Protein AF-A0A2G8S4L1-F1 (afdb_monomer_lite)

Foldseek 3Di:
DQQDPCPVVLLLVLLVDAQPPDDPDDPPDGDDPAPSNDPLQQQQCAPVNPHRLSDADVQEGEWEKEKEKDWDQPVDDDPPDDQAIKIWIKIFTRSHDPVCRPDPVRIDTPDIHGIRDDDDLVVVQVRCQVVLVVLLCLRPPFDWDCDGPVRVRTGGYHYDYFAHEYAQQVLCSQLFFAHCVALCNDLWFRHGPVCVPPPPPVPTPDTDDQVNQLVLQVCLVPDDPVVVVVSCNVRRGYDHSCSVVVRYRSNRRHDYHCCCPPVVNVVCCCCCPVVVVPVDQPDPDDDPDDDDDPVRVVVLLVQCVVCLLVLPLPSQLVRDLVSLVVVCVVVVFAFPPNPDPHSSSSSVRSNVVSVVPVVPPPD

Secondary structure (DSSP, 8-state):
-TTSTTHHHHHHHHHH---TT--SS--TT----SGGGSHHHHT-B-TTSSSBTT---TTEEEEEEEEEEEEE-TT---TTS----EEEEEEEETTS-HHHHTSGGGEEEEEEE--SSPPPHHHHHHHHHHHHHHHHHHHHT-EEES--SS-TT-EEEEEEEEEEEE-HHHHHHHTTBPPTTSS---SS----GGGTT---GGGSPPPPPHHHHHHHHHHHHHS-HHHHHHHHHHH-B---GGGGSTT--HHHHEEEPHIIIIIIIIHHHIIIIIS--S-----SS---PPPPPHHHHHHHHHHHHHHHHTT-HHHHTTS-HHHHHHHHHHTT---SSTT---HHHHHHHHHHHHHH-TT-S--

Radius of gyration: 28.66 Å; chains: 1; bounding box: 54×59×83 Å

pLDDT: mean 84.44, std 14.66, range [34.5, 98.19]

Structure (mmCIF, N/CA/C/O backbone):
data_AF-A0A2G8S4L1-F1
#
_entry.id   AF-A0A2G8S4L1-F1
#
loop_
_atom_site.group_PDB
_atom_site.id
_atom_site.type_symbol
_atom_site.label_atom_id
_atom_site.label_alt_id
_atom_site.label_comp_id
_atom_site.label_asym_id
_atom_site.label_entity_id
_atom_site.label_seq_id
_atom_site.pdbx_PDB_ins_code
_atom_site.Cartn_x
_atom_site.Cartn_y
_atom_site.Cartn_z
_atom_site.occupancy
_atom_site.B_iso_or_equiv
_atom_site.auth_seq_id
_atom_site.auth_comp_id
_atom_site.auth_asym_id
_atom_site.auth_atom_id
_atom_site.pdbx_PDB_model_num
ATOM 1 N N . MET A 1 1 ? -21.792 1.556 6.042 1.00 82.88 1 MET A N 1
ATOM 2 C CA . MET A 1 1 ? -21.227 0.253 6.461 1.00 82.88 1 MET A CA 1
ATOM 3 C C . MET A 1 1 ? -21.921 -0.271 7.723 1.00 82.88 1 MET A C 1
ATOM 5 O O . MET A 1 1 ? -22.737 -1.170 7.594 1.00 82.88 1 MET A O 1
ATOM 9 N N . PHE A 1 2 ? -21.716 0.346 8.894 1.00 90.38 2 PHE A N 1
ATOM 10 C CA . PHE A 1 2 ? -22.292 -0.065 10.194 1.00 90.38 2 PHE A CA 1
ATOM 11 C C . PHE A 1 2 ? -23.820 0.065 10.357 1.00 90.38 2 PHE A C 1
ATOM 13 O O . PHE A 1 2 ? -24.374 -0.369 11.361 1.00 90.38 2 PHE A O 1
ATOM 20 N N . SER A 1 3 ? -24.519 0.645 9.380 1.00 91.06 3 SER A N 1
ATOM 21 C CA . SER A 1 3 ? -25.986 0.662 9.325 1.00 91.06 3 SER A CA 1
ATOM 22 C C . SER A 1 3 ? -26.592 -0.646 8.804 1.00 91.06 3 SER A C 1
ATOM 24 O O . SER A 1 3 ? -27.799 -0.841 8.911 1.00 91.06 3 SER A O 1
ATOM 26 N N . ARG A 1 4 ? -25.782 -1.532 8.209 1.00 91.19 4 ARG A N 1
ATOM 27 C CA . ARG A 1 4 ? -26.244 -2.796 7.627 1.00 91.19 4 ARG A CA 1
ATOM 28 C C . ARG A 1 4 ? -26.350 -3.873 8.712 1.00 91.19 4 ARG A C 1
ATOM 30 O O . ARG A 1 4 ? -25.358 -4.095 9.411 1.00 91.19 4 ARG A O 1
ATOM 37 N N . PRO A 1 5 ? -27.483 -4.590 8.815 1.00 88.56 5 PRO A N 1
ATOM 38 C CA . PRO A 1 5 ? -27.591 -5.759 9.682 1.00 88.56 5 PRO A CA 1
ATOM 39 C C . PRO A 1 5 ? -26.496 -6.788 9.373 1.00 88.56 5 PRO A C 1
ATOM 41 O O . PRO A 1 5 ? -26.068 -6.916 8.225 1.00 88.56 5 PRO A O 1
ATOM 44 N N . ASN A 1 6 ? -26.044 -7.520 10.394 1.00 87.38 6 ASN A N 1
ATOM 45 C CA . ASN A 1 6 ? -25.028 -8.585 10.319 1.00 87.38 6 ASN A CA 1
ATOM 46 C C . ASN A 1 6 ? -23.613 -8.156 9.895 1.00 87.38 6 ASN A C 1
ATOM 48 O O . ASN A 1 6 ? -22.685 -8.954 10.007 1.00 87.38 6 ASN A O 1
ATOM 52 N N . PHE A 1 7 ? -23.408 -6.911 9.456 1.00 90.19 7 PHE A N 1
ATOM 53 C CA . PHE A 1 7 ? -22.099 -6.430 9.015 1.00 90.19 7 PHE A CA 1
ATOM 54 C C . PHE A 1 7 ? -21.041 -6.553 10.120 1.00 90.19 7 PHE A C 1
ATOM 56 O O . PHE A 1 7 ? -19.928 -7.023 9.895 1.00 90.19 7 PHE A O 1
ATOM 63 N N . GLU A 1 8 ? -21.412 -6.171 11.339 1.00 90.38 8 GLU A N 1
ATOM 64 C CA . GLU A 1 8 ? -20.519 -6.209 12.498 1.00 90.38 8 GLU A CA 1
ATOM 65 C C . GLU A 1 8 ? -20.151 -7.639 12.902 1.00 90.38 8 GLU A C 1
ATOM 67 O O . GLU A 1 8 ? -19.014 -7.884 13.297 1.00 90.38 8 GLU A O 1
ATOM 72 N N . THR A 1 9 ? -21.073 -8.592 12.735 1.00 89.81 9 THR A N 1
ATOM 73 C CA . THR A 1 9 ? -20.815 -10.020 12.963 1.00 89.81 9 THR A CA 1
ATOM 74 C C . THR A 1 9 ? -19.757 -10.542 11.995 1.00 89.81 9 THR A C 1
ATOM 76 O O . THR A 1 9 ? -18.828 -11.233 12.411 1.00 89.81 9 THR A O 1
ATOM 79 N N . LEU A 1 10 ? -19.850 -10.162 10.716 1.00 91.12 10 LEU A N 1
ATOM 80 C CA . LEU A 1 10 ? -18.873 -10.549 9.695 1.00 91.12 10 LEU A CA 1
ATOM 81 C C . LEU A 1 10 ? -17.485 -9.997 10.029 1.00 91.12 10 LEU A C 1
ATOM 83 O O . LEU A 1 10 ? -16.518 -10.754 10.071 1.00 91.12 10 LEU A O 1
ATOM 87 N N . VAL A 1 11 ? -17.396 -8.709 10.366 1.00 91.25 11 VAL A N 1
ATOM 88 C CA . VAL A 1 11 ? -16.129 -8.075 10.751 1.00 91.25 11 VAL A CA 1
ATOM 89 C C . VAL A 1 11 ? -15.526 -8.715 11.999 1.00 91.25 11 VAL A C 1
ATOM 91 O O . VAL A 1 11 ? -14.332 -9.006 12.016 1.00 91.25 11 VAL A O 1
ATOM 94 N N . ALA A 1 12 ? -16.329 -8.966 13.035 1.00 86.94 12 ALA A N 1
ATOM 95 C CA . ALA A 1 12 ? -15.853 -9.596 14.264 1.00 86.94 12 ALA A CA 1
ATOM 96 C C . ALA A 1 12 ? -15.316 -11.013 14.001 1.00 86.94 12 ALA A C 1
ATOM 98 O O . ALA A 1 12 ? -14.272 -11.385 14.540 1.00 86.94 12 ALA A O 1
ATOM 99 N N . SER A 1 13 ? -15.979 -11.773 13.121 1.00 87.31 13 SER A N 1
ATOM 100 C CA . SER A 1 13 ? -15.577 -13.145 12.787 1.00 87.31 13 SER A CA 1
ATOM 101 C C . SER A 1 13 ? -14.174 -13.237 12.183 1.00 87.31 13 SER A C 1
ATOM 103 O O . SER A 1 13 ? -13.458 -14.196 12.464 1.00 87.31 13 SER A O 1
ATOM 105 N N . SER A 1 14 ? -13.728 -12.206 11.456 1.00 88.12 14 SER A N 1
ATOM 106 C CA . SER A 1 14 ? -12.381 -12.166 10.874 1.00 88.12 14 SER A CA 1
ATOM 107 C C . SER A 1 14 ? -11.270 -12.289 11.918 1.00 88.12 14 SER A C 1
ATOM 109 O O . SER A 1 14 ? -10.223 -12.873 11.648 1.00 88.12 14 SER A O 1
ATOM 111 N N . TRP A 1 15 ? -11.494 -11.786 13.134 1.00 86.88 15 TRP A N 1
ATOM 112 C CA . TRP A 1 15 ? -10.509 -11.848 14.209 1.00 86.88 15 TRP A CA 1
ATOM 113 C C . TRP A 1 15 ? -10.553 -13.185 14.950 1.00 86.88 15 TRP A C 1
ATOM 115 O O . TRP A 1 15 ? -9.514 -13.631 15.429 1.00 86.88 15 TRP A O 1
ATOM 125 N N . ALA A 1 16 ? -11.713 -13.845 14.978 1.00 77.31 16 ALA A N 1
ATOM 126 C CA . ALA A 1 16 ? -11.921 -15.140 15.626 1.00 77.31 16 ALA A CA 1
ATOM 127 C C . ALA A 1 16 ? -11.415 -16.337 14.800 1.00 77.31 16 ALA A C 1
ATOM 129 O O . ALA A 1 16 ? -11.144 -17.395 15.362 1.00 77.31 16 ALA A O 1
ATOM 130 N N . GLN A 1 17 ? -11.283 -16.186 13.480 1.00 64.38 17 GLN A N 1
ATOM 131 C CA . GLN A 1 17 ? -10.737 -17.224 12.606 1.00 64.38 17 GLN A CA 1
ATOM 132 C C . GLN A 1 17 ? -9.230 -17.391 12.861 1.00 64.38 17 GLN A C 1
ATOM 134 O O . GLN A 1 17 ? -8.415 -16.585 12.411 1.00 64.38 17 GLN A O 1
ATOM 139 N N . SER A 1 18 ? -8.850 -18.419 13.620 1.00 55.00 18 SER A N 1
ATOM 140 C CA . SER A 1 18 ? -7.471 -18.918 13.643 1.00 55.00 18 SER A CA 1
ATOM 141 C C . SER A 1 18 ? -7.213 -19.758 12.387 1.00 55.00 18 SER A C 1
ATOM 143 O O . SER A 1 18 ? -8.146 -20.409 11.910 1.00 55.00 18 SER A O 1
ATOM 145 N N . PRO A 1 19 ? -5.970 -19.813 11.867 1.00 53.66 19 PRO A N 1
ATOM 146 C CA . PRO A 1 19 ? -5.607 -20.807 10.861 1.00 53.66 19 PRO A CA 1
ATOM 147 C C . PRO A 1 19 ? -6.007 -22.193 11.376 1.00 53.66 19 PRO A C 1
ATOM 149 O O . PRO A 1 19 ? -5.737 -22.514 12.539 1.00 53.66 19 PRO A O 1
ATOM 152 N N . SER A 1 20 ? -6.675 -23.001 10.554 1.00 42.12 20 SER A N 1
ATOM 153 C CA . SER A 1 20 ? -7.070 -24.360 10.931 1.00 42.12 20 SER A CA 1
ATOM 154 C C . SER A 1 20 ? -5.845 -25.135 11.441 1.00 42.12 20 SER A C 1
ATOM 156 O O . SER A 1 20 ? -4.909 -25.363 10.678 1.00 42.12 20 SER A O 1
ATOM 158 N N . GLY A 1 21 ? -5.836 -25.504 12.730 1.00 43.88 21 GLY A N 1
ATOM 159 C CA . GLY A 1 21 ? -4.761 -26.287 13.361 1.00 43.88 21 GLY A CA 1
ATOM 160 C C . GLY A 1 21 ? -3.744 -25.522 14.225 1.00 43.88 21 GLY A C 1
ATOM 161 O O . GLY A 1 21 ? -2.797 -26.139 14.700 1.00 43.88 21 GLY A O 1
ATOM 162 N N . ALA A 1 22 ? -3.904 -24.217 14.471 1.00 39.78 22 ALA A N 1
ATOM 163 C CA . ALA A 1 22 ? -2.953 -23.462 15.295 1.00 39.78 22 ALA A CA 1
ATOM 164 C C . ALA A 1 22 ? -3.130 -23.731 16.809 1.00 39.78 22 ALA A C 1
ATOM 166 O O . ALA A 1 22 ? -3.983 -23.130 17.466 1.00 39.78 22 ALA A O 1
ATOM 167 N N . SER A 1 23 ? -2.295 -24.611 17.375 1.00 35.47 23 SER A N 1
ATOM 168 C CA . SER A 1 23 ? -1.927 -24.547 18.795 1.00 35.47 23 SER A CA 1
ATOM 169 C C . SER A 1 23 ? -1.082 -23.286 19.049 1.00 35.47 23 SER A C 1
ATOM 171 O O . SER A 1 23 ? -0.669 -22.598 18.118 1.00 35.47 23 SER A O 1
ATOM 173 N N . SER A 1 24 ? -0.831 -22.944 20.314 1.00 37.88 24 SER A N 1
ATOM 174 C CA . SER A 1 24 ? -0.113 -21.737 20.772 1.00 37.88 24 SER A CA 1
ATOM 175 C C . SER A 1 24 ? 1.332 -21.569 20.261 1.00 37.88 24 SER A C 1
ATOM 177 O O . SER A 1 24 ? 2.002 -20.599 20.614 1.00 37.88 24 SER A O 1
ATOM 179 N N . SER A 1 25 ? 1.810 -22.473 19.411 1.00 39.09 25 SER A N 1
ATOM 180 C CA . SER A 1 25 ? 3.038 -22.367 18.634 1.00 39.09 25 SER A CA 1
ATOM 181 C C . SER A 1 25 ? 2.696 -22.169 17.157 1.00 39.09 25 SER A C 1
ATOM 183 O O . SER A 1 25 ? 2.000 -22.996 16.573 1.00 39.09 25 SER A O 1
ATOM 185 N N . TRP A 1 26 ? 3.206 -21.082 16.570 1.00 50.06 26 TRP A N 1
ATOM 186 C CA . TRP A 1 26 ? 3.170 -20.761 15.139 1.00 50.06 26 TRP A CA 1
ATOM 187 C C . TRP A 1 26 ? 3.191 -22.018 14.254 1.00 50.06 26 TRP A C 1
ATOM 189 O O . TRP A 1 26 ? 4.200 -22.723 14.265 1.00 50.06 26 TRP A O 1
ATOM 199 N N . PRO A 1 27 ? 2.128 -22.319 13.486 1.00 42.75 27 PRO A N 1
ATOM 200 C CA . PRO A 1 27 ? 2.175 -23.448 12.579 1.00 42.75 27 PRO A CA 1
ATOM 201 C C . PRO A 1 27 ? 3.075 -23.056 11.407 1.00 42.75 27 PRO A C 1
ATOM 203 O O . PRO A 1 27 ? 2.717 -22.199 10.598 1.00 42.75 27 PRO A O 1
ATOM 206 N N . SER A 1 28 ? 4.243 -23.688 11.320 1.00 46.69 28 SER A N 1
ATOM 207 C CA . SER A 1 28 ? 5.105 -23.674 10.133 1.00 46.69 28 SER A CA 1
ATOM 208 C C . SER A 1 28 ? 4.382 -24.185 8.878 1.00 46.69 28 SER A C 1
ATOM 210 O O . SER A 1 28 ? 4.813 -23.875 7.773 1.00 46.69 28 SER A O 1
ATOM 212 N N . ASP A 1 29 ? 3.250 -24.881 9.060 1.00 53.88 29 ASP A N 1
ATOM 213 C CA . ASP A 1 29 ? 2.561 -25.673 8.034 1.00 53.88 29 ASP A CA 1
ATOM 214 C C . ASP A 1 29 ? 1.066 -25.313 7.853 1.00 53.88 29 ASP A C 1
ATOM 216 O O . ASP A 1 29 ? 0.290 -26.094 7.307 1.00 53.88 29 ASP A O 1
ATOM 220 N N . GLY A 1 30 ? 0.608 -24.153 8.341 1.00 56.88 30 GLY A N 1
ATOM 221 C CA . GLY A 1 30 ? -0.812 -23.779 8.267 1.00 56.88 30 GLY A CA 1
ATOM 222 C C . GLY A 1 30 ? -1.243 -23.283 6.879 1.00 56.88 30 GLY A C 1
ATOM 223 O O . GLY A 1 30 ? -0.664 -22.328 6.367 1.00 56.88 30 GLY A O 1
ATOM 224 N N . ASN A 1 31 ? -2.310 -23.853 6.304 1.00 66.19 31 ASN A N 1
ATOM 225 C CA . ASN A 1 31 ? -2.957 -23.316 5.098 1.00 66.19 31 ASN A CA 1
ATOM 226 C C . ASN A 1 31 ? -3.472 -21.887 5.353 1.00 66.19 31 ASN A C 1
ATOM 228 O O . ASN A 1 31 ? -4.362 -21.665 6.177 1.00 66.19 31 ASN A O 1
ATOM 232 N N . TRP A 1 32 ? -2.921 -20.900 4.643 1.00 76.69 32 TRP A N 1
ATOM 233 C CA . TRP A 1 32 ? -3.409 -19.520 4.682 1.00 76.69 32 TRP A CA 1
ATOM 234 C C . TRP A 1 32 ? -4.413 -19.292 3.556 1.00 76.69 32 TRP A C 1
ATOM 236 O O . TRP A 1 32 ? -4.038 -19.125 2.401 1.00 76.69 32 TRP A O 1
ATOM 246 N N . GLU A 1 33 ? -5.694 -19.262 3.905 1.00 82.69 33 GLU A N 1
ATOM 247 C CA . GLU A 1 33 ? -6.771 -19.034 2.928 1.00 82.69 33 GLU A CA 1
ATOM 248 C C . GLU A 1 33 ? -7.153 -17.556 2.764 1.00 82.69 33 GLU A C 1
ATOM 250 O O . GLU A 1 33 ? -7.765 -17.177 1.768 1.00 82.69 33 GLU A O 1
ATOM 255 N N . ASP A 1 34 ? -6.780 -16.704 3.724 1.00 88.50 34 ASP A N 1
ATOM 256 C CA . ASP A 1 34 ? -7.118 -15.284 3.716 1.00 88.50 34 ASP A CA 1
ATOM 257 C C . ASP A 1 34 ? -5.979 -14.408 4.253 1.00 88.50 34 ASP A C 1
ATOM 259 O O . ASP A 1 34 ? -5.199 -14.815 5.116 1.00 88.50 34 ASP A O 1
ATOM 263 N N . ILE A 1 35 ? -5.912 -13.159 3.783 1.00 88.81 35 ILE A N 1
ATOM 264 C CA . ILE A 1 35 ? -4.920 -12.171 4.227 1.00 88.81 35 ILE A CA 1
ATOM 265 C C . ILE A 1 35 ? -4.989 -11.886 5.730 1.00 88.81 35 ILE A C 1
ATOM 267 O O . ILE A 1 35 ? -3.960 -11.603 6.350 1.00 88.81 35 ILE A O 1
ATOM 271 N N . MET A 1 36 ? -6.171 -12.010 6.339 1.00 90.19 36 MET A N 1
ATOM 272 C CA . MET A 1 36 ? -6.340 -11.866 7.779 1.00 90.19 36 MET A CA 1
ATOM 273 C C . MET A 1 36 ? -5.592 -12.960 8.548 1.00 90.19 36 MET A C 1
ATOM 275 O O . MET A 1 36 ? -5.263 -12.737 9.705 1.00 90.19 36 MET A O 1
ATOM 279 N N . HIS A 1 37 ? -5.261 -14.112 7.950 1.00 87.12 37 HIS A N 1
ATOM 280 C CA . HIS A 1 37 ? -4.419 -15.146 8.575 1.00 87.12 37 HIS A CA 1
ATOM 281 C C . HIS A 1 37 ? -2.925 -14.808 8.558 1.00 87.12 37 HIS A C 1
ATOM 283 O O . HIS A 1 37 ? -2.155 -15.433 9.285 1.00 87.12 37 HIS A O 1
ATOM 289 N N . SER A 1 38 ? -2.505 -13.825 7.755 1.00 86.50 38 SER A N 1
ATOM 290 C CA . SER A 1 38 ? -1.086 -13.516 7.598 1.00 86.50 38 SER A CA 1
ATOM 291 C C . SER A 1 38 ? -0.444 -13.101 8.931 1.00 86.50 38 SER A C 1
ATOM 293 O O . SER A 1 38 ? -1.048 -12.346 9.707 1.00 86.50 38 SER A O 1
ATOM 295 N N . PRO A 1 39 ? 0.815 -13.503 9.190 1.00 85.81 39 PRO A N 1
ATOM 296 C CA . PRO A 1 39 ? 1.546 -13.058 10.373 1.00 85.81 39 PRO A CA 1
ATOM 297 C C . PRO A 1 39 ? 1.605 -11.532 10.471 1.00 85.81 39 PRO A C 1
ATOM 299 O O . PRO A 1 39 ? 1.454 -10.982 11.554 1.00 85.81 39 PRO A O 1
ATOM 302 N N . ALA A 1 40 ? 1.728 -10.839 9.333 1.00 87.88 40 ALA A N 1
ATOM 303 C CA . ALA A 1 40 ? 1.757 -9.380 9.275 1.00 87.88 40 ALA A CA 1
ATOM 304 C C . ALA A 1 40 ? 0.505 -8.717 9.876 1.00 87.88 40 ALA A C 1
ATOM 306 O O . ALA A 1 40 ? 0.639 -7.671 10.504 1.00 87.88 40 ALA A O 1
ATOM 307 N N . VAL A 1 41 ? -0.678 -9.324 9.721 1.00 91.12 41 VAL A N 1
ATOM 308 C CA . VAL A 1 41 ? -1.935 -8.837 10.314 1.00 91.12 41 VAL A CA 1
ATOM 309 C C . VAL A 1 41 ? -2.113 -9.364 11.742 1.00 91.12 41 VAL A C 1
ATOM 311 O O . VAL A 1 41 ? -2.526 -8.619 12.628 1.00 91.12 41 VAL A O 1
ATOM 314 N N . ARG A 1 42 ? -1.777 -10.634 12.002 1.00 89.31 42 ARG A N 1
ATOM 315 C CA . ARG A 1 42 ? -2.012 -11.286 13.305 1.00 89.31 42 ARG A CA 1
ATOM 316 C C . ARG A 1 42 ? -1.072 -10.823 14.414 1.00 89.31 42 ARG A C 1
ATOM 318 O O . ARG A 1 42 ? -1.500 -10.762 15.562 1.00 89.31 42 ARG A O 1
ATOM 325 N N . THR A 1 43 ? 0.169 -10.459 14.088 1.00 90.38 43 THR A N 1
ATOM 326 C CA . THR A 1 43 ? 1.129 -9.870 15.042 1.00 90.38 43 THR A CA 1
ATOM 327 C C . THR A 1 43 ? 1.081 -8.347 15.062 1.00 90.38 43 THR A C 1
ATOM 329 O O . THR A 1 43 ? 1.944 -7.719 15.674 1.00 90.38 43 THR A O 1
ATOM 332 N N . PHE A 1 44 ? 0.159 -7.727 14.323 1.00 92.56 44 PHE A N 1
ATOM 333 C CA . PHE A 1 44 ? 0.098 -6.278 14.218 1.00 92.56 44 PHE A CA 1
ATOM 334 C C . PHE A 1 44 ? -0.248 -5.682 15.584 1.00 92.56 44 PHE A C 1
ATOM 336 O O . PHE A 1 44 ? -1.243 -6.065 16.194 1.00 92.56 44 PHE A O 1
ATOM 343 N N . LEU A 1 45 ? 0.591 -4.777 16.087 1.00 93.94 45 LEU A N 1
ATOM 344 C CA . LEU A 1 45 ? 0.399 -4.129 17.384 1.00 93.94 45 LEU A CA 1
ATOM 345 C C . LEU A 1 45 ? -0.460 -2.882 17.222 1.00 93.94 45 LEU A C 1
ATOM 347 O O . LEU A 1 45 ? -0.331 -2.174 16.230 1.00 93.94 45 LEU A O 1
ATOM 351 N N . GLY A 1 46 ? -1.304 -2.599 18.209 1.00 93.81 46 GLY A N 1
ATOM 352 C CA . GLY A 1 46 ? -2.116 -1.393 18.256 1.00 93.81 46 GLY A CA 1
ATOM 353 C C . GLY A 1 46 ? -1.326 -0.124 18.606 1.00 93.81 46 GLY A C 1
ATOM 354 O O . GLY A 1 46 ? -0.099 -0.149 18.739 1.00 93.81 46 GLY A O 1
ATOM 355 N N . PRO A 1 47 ? -2.028 1.010 18.789 1.00 92.75 47 PRO A N 1
ATOM 356 C CA . PRO A 1 47 ? -1.407 2.312 19.051 1.00 92.75 47 PRO A CA 1
ATOM 357 C C . PRO A 1 47 ? -0.504 2.359 20.292 1.00 92.75 47 PRO A C 1
ATOM 359 O O . PRO A 1 47 ? 0.421 3.166 20.343 1.00 92.75 47 PRO A O 1
ATOM 362 N N . ASP A 1 48 ? -0.746 1.488 21.275 1.00 91.50 48 ASP A N 1
ATOM 363 C CA . ASP A 1 48 ? 0.052 1.369 22.501 1.00 91.50 48 ASP A CA 1
ATOM 364 C C . ASP A 1 48 ? 1.375 0.604 22.310 1.00 91.50 48 ASP A C 1
ATOM 366 O O . ASP A 1 48 ? 2.186 0.553 23.236 1.00 91.50 48 ASP A O 1
ATOM 370 N N . ARG A 1 49 ? 1.591 0.012 21.123 1.00 90.75 49 ARG A N 1
ATOM 371 C CA . ARG A 1 49 ? 2.738 -0.840 20.769 1.00 90.75 49 ARG A CA 1
ATOM 372 C C . ARG A 1 49 ? 2.948 -2.028 21.714 1.00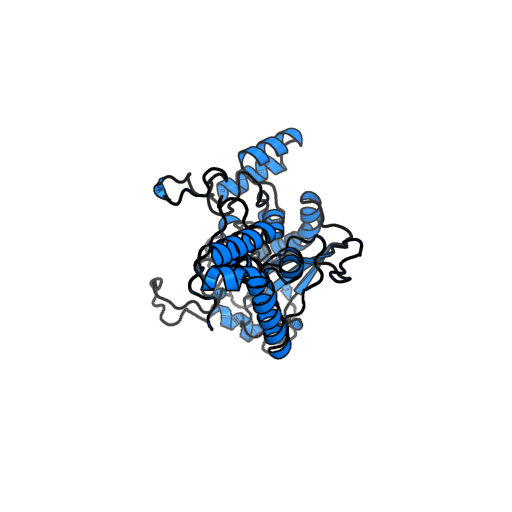 90.75 49 ARG A C 1
ATOM 374 O O . ARG A 1 49 ? 4.059 -2.542 21.818 1.00 90.75 49 ARG A O 1
ATOM 381 N N . LYS A 1 50 ? 1.897 -2.459 22.411 1.00 91.94 50 LYS A N 1
ATOM 382 C CA . LYS A 1 50 ? 1.941 -3.549 23.396 1.00 91.94 50 LYS A CA 1
ATOM 383 C C . LYS A 1 50 ? 0.843 -4.569 23.147 1.00 91.94 50 LYS A C 1
ATOM 385 O O . LYS A 1 50 ? 1.105 -5.766 23.163 1.00 91.94 50 LYS A O 1
ATOM 390 N N . THR A 1 51 ? -0.374 -4.098 22.903 1.00 92.25 51 THR A N 1
ATOM 391 C CA . THR A 1 51 ? -1.535 -4.953 22.672 1.00 92.25 51 THR A CA 1
ATOM 392 C C . THR A 1 51 ? -1.637 -5.284 21.187 1.00 92.25 51 THR A C 1
ATOM 394 O O . THR A 1 51 ? -1.437 -4.413 20.340 1.00 92.25 51 THR A O 1
ATOM 397 N N . LEU A 1 52 ? -1.976 -6.529 20.845 1.00 93.62 52 LEU A N 1
ATOM 398 C CA . LEU A 1 52 ? -2.286 -6.885 19.460 1.00 93.62 52 LEU A CA 1
ATOM 399 C C . LEU A 1 52 ? -3.518 -6.112 18.979 1.00 93.62 52 LEU A C 1
ATOM 401 O O . LEU A 1 52 ? -4.524 -6.016 19.679 1.00 93.62 52 LEU A O 1
ATOM 405 N N . TYR A 1 53 ? -3.467 -5.611 17.750 1.00 93.38 53 TYR A N 1
ATOM 406 C CA . TYR A 1 53 ? -4.568 -4.895 17.112 1.00 93.38 53 TYR A CA 1
ATOM 407 C C . TYR A 1 53 ? -5.804 -5.781 16.910 1.00 93.38 53 TYR A C 1
ATOM 409 O O . TYR A 1 53 ? -6.919 -5.280 16.814 1.00 93.38 53 TYR A O 1
ATOM 417 N N . SER A 1 54 ? -5.634 -7.102 16.893 1.00 90.69 54 SER A N 1
ATOM 418 C CA . SER A 1 54 ? -6.734 -8.066 16.855 1.00 90.69 54 SER A CA 1
ATOM 419 C C . SER A 1 54 ? -7.557 -8.114 18.148 1.00 90.69 54 SER A C 1
ATOM 421 O O . SER A 1 54 ? -8.704 -8.559 18.112 1.00 90.69 54 SER A O 1
ATOM 423 N N . VAL A 1 55 ? -7.013 -7.650 19.281 1.00 88.06 55 VAL A N 1
ATOM 424 C CA . VAL A 1 55 ? -7.710 -7.648 20.574 1.00 88.06 55 VAL A CA 1
ATOM 425 C C . VAL A 1 55 ? -8.759 -6.541 20.582 1.00 88.06 55 VAL A C 1
ATOM 427 O O . VAL A 1 55 ? -8.449 -5.358 20.716 1.00 88.06 55 VAL A O 1
ATOM 430 N N . GLN A 1 56 ? -10.020 -6.948 20.454 1.00 84.88 56 GLN A N 1
ATOM 431 C CA . GLN A 1 56 ? -11.184 -6.067 20.487 1.00 84.88 56 GLN A CA 1
ATOM 432 C C . GLN A 1 56 ? -11.595 -5.811 21.940 1.00 84.88 56 GLN A C 1
ATOM 434 O O . GLN A 1 56 ? -12.072 -6.721 22.619 1.00 84.88 56 GLN A O 1
ATOM 439 N N . ARG A 1 57 ? -11.425 -4.582 22.435 1.00 81.69 57 ARG A N 1
ATOM 440 C CA . ARG A 1 57 ? -11.946 -4.200 23.759 1.00 81.69 57 ARG A CA 1
ATOM 441 C C . ARG A 1 57 ? -13.475 -4.125 23.721 1.00 81.69 57 ARG A C 1
ATOM 443 O O . ARG A 1 57 ? -14.074 -3.921 22.663 1.00 81.69 57 ARG A O 1
ATOM 450 N N . ASN A 1 58 ? -14.122 -4.284 24.877 1.00 78.88 58 ASN A N 1
ATOM 451 C CA . ASN A 1 58 ? -15.579 -4.179 24.973 1.00 78.88 58 ASN A CA 1
ATOM 452 C C . ASN A 1 58 ? -16.052 -2.826 24.424 1.00 78.88 58 ASN A C 1
ATOM 454 O O . ASN A 1 58 ? -15.608 -1.780 24.886 1.00 78.88 58 ASN A O 1
ATOM 458 N N . GLY A 1 59 ? -16.946 -2.854 23.431 1.00 83.06 59 GLY A N 1
ATOM 459 C CA . GLY A 1 59 ? -17.440 -1.636 22.784 1.00 83.06 59 GLY A CA 1
ATOM 460 C C . GLY A 1 59 ? -16.479 -1.001 21.768 1.00 83.06 59 GLY A C 1
ATOM 461 O O . GLY A 1 59 ? -16.763 0.094 21.290 1.00 83.06 59 GLY A O 1
ATOM 462 N N . GLU A 1 60 ? -15.394 -1.678 21.377 1.00 90.62 60 GLU A N 1
ATOM 463 C CA . GLU A 1 60 ? -14.492 -1.253 20.294 1.00 90.62 60 GLU A CA 1
ATOM 464 C C . GLU A 1 60 ? -14.524 -2.251 19.128 1.00 90.62 60 GLU A C 1
ATOM 466 O O . GLU A 1 60 ? -14.756 -3.445 19.334 1.00 90.62 60 GLU A O 1
ATOM 471 N N . VAL A 1 61 ? -14.349 -1.761 17.901 1.00 93.12 61 VAL A N 1
ATOM 472 C CA . VAL A 1 61 ? -14.135 -2.575 16.698 1.00 93.12 61 VAL A CA 1
ATOM 473 C C . VAL A 1 61 ? -12.939 -2.039 15.916 1.00 93.12 61 VAL A C 1
ATOM 475 O O . VAL A 1 61 ? -12.869 -0.848 15.614 1.00 93.12 61 VAL A O 1
ATOM 478 N N . HIS A 1 62 ? -11.989 -2.909 15.585 1.00 94.88 62 HIS A N 1
ATOM 479 C CA . HIS A 1 62 ? -10.795 -2.556 14.824 1.00 94.88 62 HIS A CA 1
ATOM 480 C C . HIS A 1 62 ? -10.881 -3.112 13.407 1.00 94.88 62 HIS A C 1
ATOM 482 O O . HIS A 1 62 ? -11.029 -4.322 13.201 1.00 94.88 62 HIS A O 1
ATOM 488 N N . LEU A 1 63 ? -10.778 -2.210 12.438 1.00 95.88 63 LEU A N 1
ATOM 489 C CA . LEU A 1 63 ? -10.849 -2.497 11.018 1.00 95.88 63 LEU A CA 1
ATOM 490 C C . LEU A 1 63 ? -9.458 -2.455 10.390 1.00 95.88 63 LEU A C 1
ATOM 492 O O . LEU A 1 63 ? -8.641 -1.588 10.686 1.00 95.88 63 LEU A O 1
ATOM 496 N N . VAL A 1 64 ? -9.214 -3.362 9.459 1.00 96.81 64 VAL A N 1
ATOM 497 C CA . VAL A 1 64 ? -8.052 -3.359 8.584 1.00 96.81 64 VAL A CA 1
ATOM 498 C C . VAL A 1 64 ? -8.541 -3.082 7.174 1.00 96.81 64 VAL A C 1
ATOM 500 O O . VAL A 1 64 ? -9.425 -3.770 6.664 1.00 96.81 64 VAL A O 1
ATOM 503 N N . PHE A 1 65 ? -7.953 -2.084 6.530 1.00 97.44 65 PHE A N 1
ATOM 504 C CA . PHE A 1 65 ? -8.209 -1.756 5.139 1.00 97.44 65 PHE A CA 1
ATOM 505 C C . PHE A 1 65 ? -6.987 -2.055 4.271 1.00 97.44 65 PHE A C 1
ATOM 507 O O . PHE A 1 65 ? -5.839 -1.894 4.688 1.00 97.44 65 PHE A O 1
ATOM 514 N N . SER A 1 66 ? -7.249 -2.477 3.038 1.00 97.06 66 SER A N 1
ATOM 515 C CA . SER A 1 66 ? -6.279 -2.439 1.950 1.00 97.06 66 SER A CA 1
ATOM 516 C C . SER A 1 66 ? -6.479 -1.164 1.147 1.00 97.06 66 SER A C 1
ATOM 518 O O . SER A 1 66 ? -7.620 -0.803 0.854 1.00 97.06 66 SER A O 1
ATOM 520 N N . LEU A 1 67 ? -5.377 -0.497 0.817 1.00 97.62 67 LEU A N 1
ATOM 521 C CA . LEU A 1 67 ? -5.350 0.708 -0.002 1.00 97.62 67 LEU A CA 1
ATOM 522 C C . LEU A 1 67 ? -5.024 0.349 -1.445 1.00 97.62 67 LEU A C 1
ATOM 524 O O . LEU A 1 67 ? -4.036 -0.334 -1.700 1.00 97.62 67 LEU A O 1
ATOM 528 N N . PHE A 1 68 ? -5.809 0.881 -2.371 1.00 95.50 68 PHE A N 1
ATOM 529 C CA . PHE A 1 68 ? -5.562 0.794 -3.802 1.00 95.50 68 PHE A CA 1
ATOM 530 C C . PHE A 1 68 ? -5.464 2.201 -4.369 1.00 95.50 68 PHE A C 1
ATOM 532 O O . PHE A 1 68 ? -6.276 3.071 -4.050 1.00 95.50 68 PHE A O 1
ATOM 539 N N . VAL A 1 69 ? -4.480 2.407 -5.232 1.00 93.56 69 VAL A N 1
ATOM 540 C CA . VAL A 1 69 ? -4.330 3.625 -6.025 1.00 93.56 69 VAL A CA 1
ATOM 541 C C . VAL A 1 69 ? -4.058 3.191 -7.452 1.00 93.56 69 VAL A C 1
ATOM 543 O O . VAL A 1 69 ? -3.066 2.503 -7.694 1.00 93.56 69 VAL A O 1
ATOM 546 N N . ASP A 1 70 ? -4.942 3.564 -8.368 1.00 90.50 70 ASP A N 1
ATOM 547 C CA . ASP A 1 70 ? -4.856 3.155 -9.768 1.00 90.50 70 ASP A CA 1
ATOM 548 C C . ASP A 1 70 ? -5.196 4.311 -10.710 1.00 90.50 70 ASP A C 1
ATOM 550 O O . ASP A 1 70 ? -5.891 5.259 -10.329 1.00 90.50 70 ASP A O 1
ATOM 554 N N . TRP A 1 71 ? -4.694 4.221 -11.939 1.00 89.19 71 TRP A N 1
ATOM 555 C CA . TRP A 1 71 ? -4.891 5.194 -13.001 1.00 89.19 71 TRP A CA 1
ATOM 556 C C . TRP A 1 71 ? -5.485 4.533 -14.230 1.00 89.19 71 TRP A C 1
ATOM 558 O O . TRP A 1 71 ? -4.935 3.591 -14.794 1.00 89.19 71 TRP A O 1
ATOM 568 N N . PHE A 1 72 ? -6.591 5.086 -14.709 1.00 85.56 72 PHE A N 1
ATOM 569 C CA . PHE A 1 72 ? -7.289 4.540 -15.860 1.00 85.56 72 PHE A CA 1
ATOM 570 C C . PHE A 1 72 ? -7.788 5.640 -16.788 1.00 85.56 72 PHE A C 1
ATOM 572 O O . PHE A 1 72 ? -7.970 6.800 -16.411 1.00 85.56 72 PHE A O 1
ATOM 579 N N . ASN A 1 73 ? -8.023 5.262 -18.045 1.00 86.62 73 ASN A N 1
ATOM 580 C CA . ASN A 1 73 ? -8.622 6.159 -19.018 1.00 86.62 73 ASN A CA 1
ATOM 581 C C . ASN A 1 73 ? -10.153 6.067 -18.957 1.00 86.62 73 ASN A C 1
ATOM 583 O O . ASN A 1 73 ? -10.702 5.049 -19.390 1.00 86.62 73 ASN A O 1
ATOM 587 N N . PRO A 1 74 ? -10.861 7.119 -18.499 1.00 82.38 74 PRO A N 1
ATOM 588 C CA . PRO A 1 74 ? -12.318 7.087 -18.357 1.00 82.38 74 PRO A CA 1
ATOM 589 C C . PRO A 1 74 ? -13.048 6.973 -19.704 1.00 82.38 74 PRO A C 1
ATOM 591 O O . PRO A 1 74 ? -14.193 6.539 -19.751 1.00 82.38 74 PRO A O 1
ATOM 594 N N . PHE A 1 75 ? -12.397 7.337 -20.813 1.00 81.19 75 PHE A N 1
ATOM 595 C CA . PHE A 1 75 ? -12.968 7.280 -22.163 1.00 81.19 75 PHE A CA 1
ATOM 596 C C . PHE A 1 75 ? -12.601 5.990 -22.919 1.00 81.19 75 PHE A C 1
ATOM 598 O O . PHE A 1 75 ? -12.948 5.833 -24.097 1.00 81.19 75 PHE A O 1
ATOM 605 N N . GLY A 1 76 ? -11.895 5.071 -22.253 1.00 70.75 76 GLY A N 1
ATOM 606 C CA . GLY A 1 76 ? -11.414 3.812 -22.809 1.00 70.75 76 GLY A CA 1
ATOM 607 C C . GLY A 1 76 ? -10.197 3.952 -23.733 1.00 70.75 76 GLY A C 1
ATOM 608 O O . GLY A 1 76 ? -9.867 5.019 -24.255 1.00 70.75 76 GLY A O 1
ATOM 609 N N . ASN A 1 77 ? -9.519 2.828 -23.975 1.00 62.88 77 ASN A N 1
ATOM 610 C CA . ASN A 1 77 ? -8.325 2.764 -24.822 1.00 62.88 77 ASN A CA 1
ATOM 611 C C . ASN A 1 77 ? -8.687 2.803 -26.319 1.00 62.88 77 ASN A C 1
ATOM 613 O O . ASN A 1 77 ? -8.691 1.779 -27.006 1.00 62.88 77 ASN A O 1
ATOM 617 N N . LYS A 1 78 ? -8.988 3.990 -26.859 1.00 56.06 78 LYS A N 1
ATOM 618 C CA . LYS A 1 78 ? -9.126 4.190 -28.313 1.00 56.06 78 LYS A CA 1
ATOM 619 C C . LYS A 1 78 ? -7.746 4.403 -28.943 1.00 56.06 78 LYS A C 1
ATOM 621 O O . LYS A 1 78 ? -7.023 5.315 -28.562 1.00 56.06 78 LYS A O 1
ATOM 626 N N . LYS A 1 79 ? -7.410 3.606 -29.968 1.00 50.44 79 LYS A N 1
ATOM 627 C CA . LYS A 1 79 ? -6.121 3.621 -30.703 1.00 50.44 79 LYS A CA 1
ATOM 628 C C . LYS A 1 79 ? -5.730 4.963 -31.358 1.00 50.44 79 LYS A C 1
ATOM 630 O O . LYS A 1 79 ? -4.635 5.051 -31.895 1.00 50.44 79 LYS A O 1
ATOM 635 N N . ALA A 1 80 ? -6.606 5.970 -31.348 1.00 48.97 80 ALA A N 1
ATOM 636 C CA . ALA A 1 80 ? -6.414 7.250 -32.034 1.00 48.97 80 ALA A CA 1
ATOM 637 C C . ALA A 1 80 ? -6.786 8.488 -31.181 1.00 48.97 80 ALA A C 1
ATOM 639 O O . ALA A 1 80 ? -6.999 9.561 -31.733 1.00 48.97 80 ALA A O 1
ATOM 640 N N . GLY A 1 81 ? -6.916 8.361 -29.854 1.00 52.84 81 GLY A N 1
ATOM 641 C CA . GLY A 1 81 ? -7.348 9.463 -28.978 1.00 52.84 81 GLY A CA 1
ATOM 642 C C . GLY A 1 81 ? -6.245 10.010 -28.071 1.00 52.84 81 GLY A C 1
ATOM 643 O O . GLY A 1 81 ? -5.332 9.279 -27.693 1.00 52.84 81 GLY A O 1
ATOM 644 N N . LYS A 1 82 ? -6.367 11.289 -27.678 1.00 53.53 82 LYS A N 1
ATOM 645 C CA . LYS A 1 82 ? -5.598 11.895 -26.575 1.00 53.53 82 LYS A CA 1
ATOM 646 C C . LYS A 1 82 ? -5.723 10.998 -25.336 1.00 53.53 82 LYS A C 1
ATOM 648 O O . LYS A 1 82 ? -6.838 10.691 -24.918 1.00 53.53 82 LYS A O 1
ATOM 653 N N . SER A 1 83 ? -4.599 10.573 -24.765 1.00 69.06 83 SER A N 1
ATOM 654 C CA . SER A 1 83 ? -4.575 9.834 -23.502 1.00 69.06 83 SER A CA 1
ATOM 655 C C . SER A 1 83 ? -5.117 10.736 -22.391 1.00 69.06 83 SER A C 1
ATOM 657 O O . SER A 1 83 ? -4.520 11.776 -22.111 1.00 69.06 83 SER A O 1
ATOM 659 N N . HIS A 1 84 ? -6.239 10.358 -21.786 1.00 79.56 84 HIS A N 1
ATOM 660 C CA . HIS A 1 84 ? -6.752 10.988 -20.575 1.00 79.56 84 HIS A CA 1
ATOM 661 C C . HIS A 1 84 ? -6.607 9.974 -19.447 1.00 79.56 84 HIS A C 1
ATOM 663 O O . HIS A 1 84 ? -7.106 8.864 -19.586 1.00 79.56 84 HIS A O 1
ATOM 669 N N . SER A 1 85 ? -5.910 10.321 -18.373 1.00 84.88 85 SER A N 1
ATOM 670 C CA . SER A 1 85 ? -5.740 9.473 -17.193 1.00 84.88 85 SER A CA 1
ATOM 671 C C . SER A 1 85 ? -6.417 10.140 -16.004 1.00 84.88 85 SER A C 1
ATOM 673 O O . SER A 1 85 ? -6.195 11.325 -15.771 1.00 84.88 85 SER A O 1
ATOM 675 N N . ILE A 1 86 ? -7.271 9.401 -15.301 1.00 90.44 86 ILE A N 1
ATOM 676 C CA . ILE A 1 86 ? -7.860 9.781 -14.013 1.00 90.44 86 ILE A CA 1
ATOM 677 C C . ILE A 1 86 ? -7.334 8.789 -12.982 1.00 90.44 86 ILE A C 1
ATOM 679 O O . ILE A 1 86 ? -7.260 7.595 -13.267 1.00 90.44 86 ILE A O 1
ATOM 683 N N . GLY A 1 87 ? -6.961 9.288 -11.805 1.00 92.06 87 GLY A N 1
ATOM 684 C CA . GLY A 1 87 ? -6.578 8.441 -10.680 1.00 92.06 87 GLY A CA 1
ATOM 685 C C . GLY A 1 87 ? -7.756 8.194 -9.745 1.00 92.06 87 GLY A C 1
ATOM 686 O O . GLY A 1 87 ? -8.624 9.054 -9.590 1.00 92.06 87 GLY A O 1
ATOM 687 N N . ALA A 1 88 ? -7.776 7.050 -9.079 1.00 94.00 88 ALA A N 1
ATOM 688 C CA . ALA A 1 88 ? -8.735 6.774 -8.021 1.00 94.00 88 ALA A CA 1
ATOM 689 C C . ALA A 1 88 ? -8.059 6.103 -6.827 1.00 94.00 88 ALA A C 1
ATOM 691 O O . ALA A 1 88 ? -7.127 5.314 -6.979 1.00 94.00 88 ALA A O 1
ATOM 692 N N . ILE A 1 89 ? -8.538 6.458 -5.637 1.00 96.38 89 ILE A N 1
ATOM 693 C CA . ILE A 1 89 ? -8.063 5.948 -4.355 1.00 96.38 89 ILE A CA 1
ATOM 694 C C . ILE A 1 89 ? -9.206 5.142 -3.744 1.00 96.38 89 ILE A C 1
ATOM 696 O O . ILE A 1 89 ? -10.260 5.702 -3.431 1.00 96.38 89 ILE A O 1
ATOM 700 N N . TYR A 1 90 ? -9.000 3.841 -3.564 1.00 96.50 90 TYR A N 1
ATOM 701 C CA . TYR A 1 90 ? -9.998 2.932 -3.009 1.00 96.50 90 TYR A CA 1
ATOM 702 C C . TYR A 1 90 ? -9.504 2.285 -1.720 1.00 96.50 90 TYR A C 1
ATOM 704 O O . TYR A 1 90 ? -8.315 2.009 -1.561 1.00 96.50 90 TYR A O 1
ATOM 712 N N . LEU A 1 91 ? -10.440 1.981 -0.826 1.00 97.44 91 LEU A N 1
ATOM 713 C CA . LEU A 1 91 ? -10.214 1.147 0.343 1.00 97.44 91 LEU A CA 1
ATOM 714 C C . LEU A 1 91 ? -11.118 -0.086 0.287 1.00 97.44 91 LEU A C 1
ATOM 716 O O . LEU A 1 91 ? -12.313 0.024 0.009 1.00 97.44 91 LEU A O 1
ATOM 720 N N . ALA A 1 92 ? -10.564 -1.250 0.618 1.00 96.81 92 ALA A N 1
ATOM 721 C CA . ALA A 1 92 ? -11.327 -2.480 0.827 1.00 96.81 92 ALA A CA 1
ATOM 722 C C . ALA A 1 92 ? -11.166 -2.953 2.275 1.00 96.81 92 ALA A C 1
ATOM 724 O O . ALA A 1 92 ? -10.042 -3.072 2.762 1.00 96.81 92 ALA A O 1
ATOM 725 N N . CYS A 1 93 ? -12.272 -3.223 2.973 1.00 96.81 93 CYS A N 1
ATOM 726 C CA . CYS A 1 93 ? -12.233 -3.699 4.358 1.00 96.81 93 CYS A CA 1
ATOM 727 C C . CYS A 1 93 ? -11.861 -5.186 4.400 1.00 96.81 93 CYS A C 1
ATOM 729 O O . CYS A 1 93 ? -12.667 -6.041 4.037 1.00 96.81 93 CYS A O 1
ATOM 731 N N . LEU A 1 94 ? -10.654 -5.503 4.866 1.00 95.75 94 LEU A N 1
ATOM 732 C CA . LEU A 1 94 ? -10.135 -6.871 4.904 1.00 95.75 94 LEU A CA 1
ATOM 733 C C . LEU A 1 94 ? -10.859 -7.757 5.921 1.00 95.75 94 LEU A C 1
ATOM 735 O O . LEU A 1 94 ? -10.898 -8.970 5.752 1.00 95.75 94 LEU A O 1
ATOM 739 N N . ASN A 1 95 ? -11.512 -7.165 6.921 1.00 94.88 95 ASN A N 1
ATOM 740 C CA . ASN A 1 95 ? -12.339 -7.909 7.871 1.00 94.88 95 ASN A CA 1
ATOM 741 C C . ASN A 1 95 ? -13.585 -8.538 7.238 1.00 94.88 95 ASN A C 1
ATOM 743 O O . ASN A 1 95 ? -14.249 -9.346 7.880 1.00 94.88 95 ASN A O 1
ATOM 747 N N . LEU A 1 96 ? -13.945 -8.153 6.012 1.00 95.25 96 LEU A N 1
ATOM 748 C CA . LEU A 1 96 ? -15.020 -8.817 5.290 1.00 95.25 96 LEU A CA 1
ATOM 749 C C . LEU A 1 96 ? -14.548 -10.142 4.684 1.00 95.25 96 LEU A C 1
ATOM 751 O O . LEU A 1 96 ? -13.422 -10.193 4.179 1.00 95.25 96 LEU A O 1
ATOM 755 N N . PRO A 1 97 ? -15.411 -11.175 4.660 1.00 92.50 97 PRO A N 1
ATOM 756 C CA . PRO A 1 97 ? -15.143 -12.422 3.953 1.00 92.50 97 PRO A CA 1
ATOM 757 C C . PRO A 1 97 ? -14.758 -12.204 2.478 1.00 92.50 97 PRO A C 1
ATOM 759 O O . PRO A 1 97 ? -15.320 -11.305 1.835 1.00 92.50 97 PRO A O 1
ATOM 762 N N . PRO A 1 98 ? -13.832 -13.006 1.914 1.00 90.81 98 PRO A N 1
ATOM 763 C CA . PRO A 1 98 ? -13.339 -12.841 0.542 1.00 90.81 98 PRO A CA 1
ATOM 764 C C . PRO A 1 98 ? -14.429 -12.755 -0.533 1.00 90.81 98 PRO A C 1
ATOM 766 O O . PRO A 1 98 ? -14.302 -11.974 -1.475 1.00 90.81 98 PRO A O 1
ATOM 769 N N . ASP A 1 99 ? -15.520 -13.506 -0.375 1.00 91.31 99 ASP A N 1
ATOM 770 C CA . ASP A 1 99 ? -16.634 -13.607 -1.326 1.00 91.31 99 ASP A CA 1
ATOM 771 C C . ASP A 1 99 ? -17.494 -12.333 -1.418 1.00 91.31 99 ASP A C 1
ATOM 773 O O . ASP A 1 99 ? -18.235 -12.133 -2.392 1.00 91.31 99 ASP A O 1
ATOM 777 N N . ILE A 1 100 ? -17.398 -11.452 -0.417 1.00 93.62 100 ILE A N 1
ATOM 778 C CA . ILE A 1 100 ? -18.093 -10.160 -0.414 1.00 93.62 100 ILE A CA 1
ATOM 779 C C . ILE A 1 100 ? -17.152 -8.958 -0.397 1.00 93.62 100 ILE A C 1
ATOM 781 O O . ILE A 1 100 ? -17.555 -7.881 -0.833 1.00 93.62 100 ILE A O 1
ATOM 785 N N . ARG A 1 101 ? -15.914 -9.114 0.081 1.00 94.00 101 ARG A N 1
ATOM 786 C CA . ARG A 1 101 ? -14.947 -8.031 0.326 1.00 94.00 101 ARG A CA 1
ATOM 787 C C . ARG A 1 101 ? -14.776 -7.072 -0.851 1.00 94.00 101 ARG A C 1
ATOM 789 O O . ARG A 1 101 ? -14.758 -5.864 -0.642 1.00 94.00 101 ARG A O 1
ATOM 796 N N . TYR A 1 102 ? -14.670 -7.611 -2.064 1.00 93.62 102 TYR A N 1
ATOM 797 C CA . TYR A 1 102 ? -14.396 -6.840 -3.283 1.00 93.62 102 TYR A CA 1
ATOM 798 C C . TYR A 1 102 ? -15.640 -6.528 -4.121 1.00 93.62 102 TYR A C 1
ATOM 800 O O . TYR A 1 102 ? -15.521 -6.059 -5.253 1.00 93.62 102 TYR A O 1
ATOM 808 N N . ARG A 1 103 ? -16.845 -6.776 -3.593 1.00 94.75 103 ARG A N 1
ATOM 809 C CA . ARG A 1 103 ? -18.075 -6.359 -4.276 1.00 94.75 103 ARG A CA 1
ATOM 810 C C . ARG A 1 103 ? -18.161 -4.827 -4.310 1.00 94.75 103 ARG A C 1
ATOM 812 O O . ARG A 1 103 ? -17.770 -4.203 -3.320 1.00 94.75 103 ARG A O 1
ATOM 819 N N . PRO A 1 104 ? -18.682 -4.209 -5.387 1.00 93.75 104 PRO A N 1
ATOM 820 C CA . PRO A 1 104 ? -18.717 -2.751 -5.532 1.00 93.75 104 PRO A CA 1
ATOM 821 C C . PRO A 1 104 ? -19.315 -2.006 -4.329 1.00 93.75 104 PRO A C 1
ATOM 823 O O . PRO A 1 104 ? -18.803 -0.964 -3.939 1.00 93.75 104 PRO A O 1
ATOM 826 N N . GLU A 1 105 ? -20.342 -2.562 -3.683 1.00 93.06 105 GLU A N 1
ATOM 827 C CA . GLU A 1 105 ? -20.990 -1.990 -2.495 1.00 93.06 105 GLU A CA 1
ATOM 828 C C . GLU A 1 105 ? -20.134 -2.015 -1.211 1.00 93.06 105 GLU A C 1
ATOM 830 O O . GLU A 1 105 ? -20.492 -1.380 -0.215 1.00 93.06 105 GLU A O 1
ATOM 835 N N . ASN A 1 106 ? -19.030 -2.769 -1.209 1.00 94.12 106 ASN A N 1
ATOM 836 C CA . ASN A 1 106 ? -18.088 -2.903 -0.094 1.00 94.12 106 ASN A CA 1
ATOM 837 C C . ASN A 1 106 ? -16.739 -2.215 -0.360 1.00 94.12 106 ASN A C 1
ATOM 839 O O . ASN A 1 106 ? -15.900 -2.163 0.543 1.00 94.12 106 ASN A O 1
ATOM 843 N N . ILE A 1 107 ? -16.543 -1.666 -1.561 1.00 95.44 107 ILE A N 1
ATOM 844 C CA . ILE A 1 107 ? -15.389 -0.835 -1.898 1.00 95.44 107 ILE A CA 1
ATOM 845 C C . ILE A 1 107 ? -15.698 0.615 -1.538 1.00 95.44 107 ILE A C 1
ATOM 847 O O . ILE A 1 107 ? -16.705 1.183 -1.958 1.00 95.44 107 ILE A O 1
ATOM 851 N N . TYR A 1 108 ? -14.810 1.234 -0.768 1.00 94.75 108 TYR A N 1
ATOM 852 C CA . TYR A 1 108 ? -14.909 2.643 -0.419 1.00 94.75 108 TYR A CA 1
ATOM 853 C C . TYR A 1 108 ? -14.046 3.477 -1.362 1.00 94.75 108 TYR A C 1
ATOM 855 O O . TYR A 1 108 ? -12.824 3.348 -1.369 1.00 94.75 108 TYR A O 1
ATOM 863 N N . LEU A 1 109 ? -14.675 4.344 -2.153 1.00 95.38 109 LEU A N 1
ATOM 864 C CA . LEU A 1 109 ? -13.975 5.341 -2.957 1.00 95.38 109 LEU A CA 1
ATOM 865 C C . LEU A 1 109 ? -13.574 6.513 -2.054 1.00 95.38 109 LEU A C 1
ATOM 867 O O . LEU A 1 109 ? -14.407 7.349 -1.716 1.00 95.38 109 LEU A O 1
ATOM 871 N N . ALA A 1 110 ? -12.301 6.564 -1.671 1.00 95.56 110 ALA A N 1
ATOM 872 C CA . ALA A 1 110 ? -11.761 7.601 -0.798 1.00 95.56 110 ALA A CA 1
ATOM 873 C C . ALA A 1 110 ? -11.432 8.900 -1.550 1.00 95.56 110 ALA A C 1
ATOM 875 O O . ALA A 1 110 ? -11.429 9.972 -0.954 1.00 95.56 110 ALA A O 1
ATOM 876 N N . GLY A 1 111 ? -11.156 8.826 -2.854 1.00 95.06 111 GLY A N 1
ATOM 877 C CA . GLY A 1 111 ? -10.877 10.018 -3.646 1.00 95.06 111 GLY A CA 1
ATOM 878 C C . GLY A 1 111 ? -10.751 9.754 -5.140 1.00 95.06 111 GLY A C 1
ATOM 879 O O . GLY A 1 111 ? -10.405 8.652 -5.567 1.00 95.06 111 GLY A O 1
ATOM 880 N N . ILE A 1 112 ? -11.009 10.797 -5.929 1.00 94.06 112 ILE A N 1
ATOM 881 C CA . ILE A 1 112 ? -10.763 10.839 -7.374 1.00 94.06 112 ILE A CA 1
ATOM 882 C C . ILE A 1 112 ? -9.710 11.915 -7.633 1.00 94.06 112 ILE A C 1
ATOM 884 O O . ILE A 1 112 ? -9.864 13.059 -7.205 1.00 94.06 112 ILE A O 1
ATOM 888 N N . ILE A 1 113 ? -8.654 11.550 -8.352 1.00 93.00 113 ILE A N 1
ATOM 889 C CA . ILE A 1 113 ? -7.600 12.460 -8.790 1.00 93.00 113 ILE A CA 1
ATOM 890 C C . ILE A 1 113 ? -7.921 12.890 -10.224 1.00 93.00 113 ILE A C 1
ATOM 892 O O . ILE A 1 113 ? -7.936 12.038 -11.121 1.00 93.00 113 ILE A O 1
ATOM 896 N N . PRO A 1 114 ? -8.191 14.183 -10.467 1.00 89.62 114 PRO A N 1
ATOM 897 C CA . PRO A 1 114 ? -8.577 14.657 -11.787 1.00 89.62 114 PRO A CA 1
ATOM 898 C C . PRO A 1 114 ? -7.448 14.470 -12.806 1.00 89.62 114 PRO A C 1
ATOM 900 O O . PRO A 1 114 ? -6.266 14.572 -12.486 1.00 89.62 114 PRO A O 1
ATOM 903 N N . GLY A 1 115 ? -7.841 14.203 -14.052 1.00 86.62 115 GLY A N 1
ATOM 904 C CA . GLY A 1 115 ? -6.931 14.150 -15.193 1.00 86.62 115 GLY A CA 1
ATOM 905 C C . GLY A 1 115 ? -6.560 15.538 -15.731 1.00 86.62 115 GLY A C 1
ATOM 906 O O . GLY A 1 115 ? -6.875 16.553 -15.111 1.00 86.62 115 GLY A O 1
ATOM 907 N N . PRO A 1 116 ? -5.908 15.623 -16.905 1.00 84.38 116 PRO A N 1
ATOM 908 C CA . PRO A 1 116 ? -5.800 14.579 -17.930 1.00 84.38 116 PRO A CA 1
ATOM 909 C C . PRO A 1 116 ? -4.566 13.677 -17.815 1.00 84.38 116 PRO A C 1
ATOM 911 O O . PRO A 1 116 ? -4.431 12.738 -18.600 1.00 84.38 116 PRO A O 1
ATOM 914 N N . LYS A 1 117 ? -3.640 13.975 -16.902 1.00 85.12 117 LYS A N 1
ATOM 915 C CA . LYS A 1 117 ? -2.395 13.226 -16.709 1.00 85.12 117 LYS A CA 1
ATOM 916 C C . LYS A 1 117 ? -2.326 12.716 -15.281 1.00 85.12 117 LYS A C 1
ATOM 918 O O . LYS A 1 117 ? -2.923 13.298 -14.384 1.00 85.12 117 LYS A O 1
ATOM 923 N N . GLU A 1 118 ? -1.558 11.652 -15.090 1.00 84.69 118 GLU A N 1
ATOM 924 C CA . GLU A 1 118 ? -1.205 11.210 -13.747 1.00 84.69 118 GLU A CA 1
ATOM 925 C C . GLU A 1 118 ? -0.497 12.354 -13.007 1.00 84.69 118 GLU A C 1
ATOM 927 O O . GLU A 1 118 ? 0.354 13.018 -13.615 1.00 84.69 118 GLU A O 1
ATOM 932 N N . PRO A 1 119 ? -0.817 12.583 -11.722 1.00 85.00 119 PRO A N 1
ATOM 933 C CA . PRO A 1 119 ? -0.134 13.589 -10.935 1.00 85.00 119 PRO A CA 1
ATOM 934 C C . PRO A 1 119 ? 1.351 13.240 -10.856 1.00 85.00 119 PRO A C 1
ATOM 936 O O . PRO A 1 119 ? 1.761 12.067 -10.847 1.00 85.00 119 PRO A O 1
ATOM 939 N N . SER A 1 120 ? 2.175 14.274 -10.751 1.00 84.88 120 SER A N 1
ATOM 940 C CA . SER A 1 120 ? 3.526 14.099 -10.251 1.00 84.88 120 SER A CA 1
ATOM 941 C C . SER A 1 120 ? 3.474 13.485 -8.853 1.00 84.88 120 SER A C 1
ATOM 943 O O . SER A 1 120 ? 2.462 13.489 -8.149 1.00 84.88 120 SER A O 1
ATOM 945 N N . LEU A 1 121 ? 4.602 12.945 -8.418 1.00 76.19 121 LEU A N 1
ATOM 946 C CA . LEU A 1 121 ? 4.665 12.340 -7.099 1.00 76.19 121 LEU A CA 1
ATOM 947 C C . LEU A 1 121 ? 4.328 13.328 -5.968 1.00 76.19 121 LEU A C 1
ATOM 949 O O . LEU A 1 121 ? 3.637 12.966 -5.021 1.00 76.19 121 LEU A O 1
ATOM 953 N N . GLN A 1 122 ? 4.843 14.557 -6.047 1.00 81.56 122 GLN A N 1
ATOM 954 C CA . GLN A 1 122 ? 4.595 15.559 -5.009 1.00 81.56 122 GLN A CA 1
ATOM 955 C C . GLN A 1 122 ? 3.104 15.912 -4.950 1.00 81.56 122 GLN A C 1
ATOM 957 O O . GLN A 1 122 ? 2.545 16.025 -3.864 1.00 81.56 122 GLN A O 1
ATOM 962 N N . GLU A 1 123 ? 2.440 15.965 -6.104 1.00 89.25 123 GLU A N 1
ATOM 963 C CA . GLU A 1 123 ? 0.994 16.175 -6.194 1.00 89.25 123 GLU A CA 1
ATOM 964 C C . GLU A 1 123 ? 0.195 14.994 -5.626 1.00 89.25 123 GLU A C 1
ATOM 966 O O . GLU A 1 123 ? -0.787 15.210 -4.919 1.00 89.25 123 GLU A O 1
ATOM 971 N N . LEU A 1 124 ? 0.636 13.745 -5.839 1.00 91.75 124 LEU A N 1
ATOM 972 C CA . LEU A 1 124 ? -0.016 12.571 -5.244 1.00 91.75 124 LEU A CA 1
ATOM 973 C C . LEU A 1 124 ? -0.050 12.650 -3.709 1.00 91.75 124 LEU A C 1
ATOM 975 O O . LEU A 1 124 ? -1.070 12.325 -3.103 1.00 91.75 124 LEU A O 1
ATOM 979 N N . ASN A 1 125 ? 1.026 13.134 -3.082 1.00 93.75 125 ASN A N 1
ATOM 980 C CA . ASN A 1 125 ? 1.056 13.362 -1.636 1.00 93.75 125 ASN A CA 1
ATOM 981 C C . ASN A 1 125 ? -0.038 14.356 -1.198 1.00 93.75 125 ASN A C 1
ATOM 983 O O . ASN A 1 125 ? -0.721 14.119 -0.206 1.00 93.75 125 ASN A O 1
ATOM 987 N N . HIS A 1 126 ? -0.290 15.424 -1.959 1.00 94.19 126 HIS A N 1
ATOM 988 C CA . HIS A 1 126 ? -1.377 16.359 -1.644 1.00 94.19 126 HIS A CA 1
ATOM 989 C C . HIS A 1 126 ? -2.762 15.701 -1.700 1.00 94.19 126 HIS A C 1
ATOM 991 O O . HIS A 1 126 ? -3.612 16.013 -0.869 1.00 94.19 126 HIS A O 1
ATOM 997 N N . HIS A 1 127 ? -2.972 14.754 -2.617 1.00 94.12 127 HIS A N 1
ATOM 998 C CA . HIS A 1 127 ? -4.226 14.002 -2.717 1.00 94.12 127 HIS A CA 1
ATOM 999 C C . HIS A 1 127 ?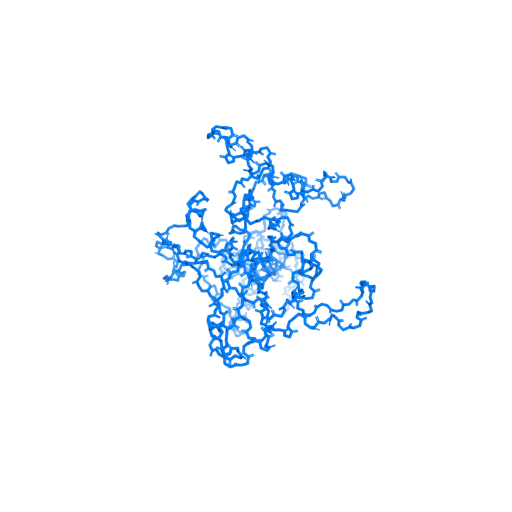 -4.398 12.943 -1.620 1.00 94.12 127 HIS A C 1
ATOM 1001 O O . HIS A 1 127 ? -5.523 12.681 -1.203 1.00 94.12 127 HIS A O 1
ATOM 1007 N N . LEU A 1 128 ? -3.307 12.341 -1.134 1.00 95.81 128 LEU A N 1
ATOM 1008 C CA . LEU A 1 128 ? -3.350 11.346 -0.055 1.00 95.81 128 LEU A CA 1
ATOM 1009 C C . LEU A 1 128 ? -3.506 11.975 1.332 1.00 95.81 128 LEU A C 1
ATOM 1011 O O . LEU A 1 128 ? -4.035 11.330 2.235 1.00 95.81 128 LEU A O 1
ATOM 1015 N N . ARG A 1 129 ? -3.053 13.221 1.510 1.00 96.62 129 ARG A N 1
ATOM 1016 C CA . ARG A 1 129 ? -3.016 13.894 2.812 1.00 96.62 129 ARG A CA 1
ATOM 1017 C C . ARG A 1 129 ? -4.355 13.876 3.575 1.00 96.62 129 ARG A C 1
ATOM 1019 O O . ARG A 1 129 ? -4.310 13.471 4.734 1.00 96.62 129 ARG A O 1
ATOM 1026 N N . PRO A 1 130 ? -5.520 14.224 2.985 1.00 97.12 130 PRO A N 1
ATOM 1027 C CA . PRO A 1 130 ? -6.793 14.203 3.714 1.00 97.12 130 PRO A CA 1
ATOM 1028 C C . PRO A 1 130 ? -7.157 12.808 4.234 1.00 97.12 130 PRO A C 1
ATOM 1030 O O . PRO A 1 130 ? -7.546 12.653 5.388 1.00 97.12 130 PRO A O 1
ATOM 1033 N N . LEU A 1 131 ? -6.950 11.776 3.410 1.00 97.69 131 LEU A N 1
ATOM 1034 C CA . LEU A 1 131 ? -7.178 10.391 3.811 1.00 97.69 131 LEU A CA 1
ATOM 1035 C C . LEU A 1 131 ? -6.240 9.990 4.960 1.00 97.69 131 LEU A C 1
ATOM 1037 O O . LEU A 1 131 ? -6.671 9.377 5.932 1.00 97.69 131 LEU A O 1
ATOM 1041 N N . VAL A 1 132 ? -4.958 10.348 4.875 1.00 98.12 132 VAL A N 1
ATOM 1042 C CA . VAL A 1 132 ? -3.981 10.061 5.936 1.00 98.12 132 VAL A CA 1
ATOM 1043 C C . VAL A 1 132 ? -4.331 10.779 7.242 1.00 98.12 132 VAL A C 1
ATOM 1045 O O . VAL A 1 132 ? -4.183 10.179 8.305 1.00 98.12 132 VAL A O 1
ATOM 1048 N N . ASP A 1 133 ? -4.833 12.013 7.185 1.00 98.06 133 ASP A N 1
ATOM 1049 C CA . ASP A 1 133 ? -5.287 12.755 8.368 1.00 98.06 133 ASP A CA 1
ATOM 1050 C C . ASP A 1 133 ? -6.428 12.009 9.091 1.00 98.06 133 ASP A C 1
ATOM 1052 O O . ASP A 1 133 ? -6.356 11.791 10.305 1.00 98.06 133 ASP A O 1
ATOM 1056 N N . GLU A 1 134 ? -7.430 11.517 8.352 1.00 97.19 134 GLU A N 1
ATOM 1057 C CA . GLU A 1 134 ? -8.519 10.702 8.915 1.00 97.19 134 GLU A CA 1
ATOM 1058 C C . GLU A 1 134 ? -8.025 9.364 9.483 1.00 97.19 134 GLU A C 1
ATOM 1060 O O . GLU A 1 134 ? -8.465 8.924 10.547 1.00 97.19 134 GLU A O 1
ATOM 1065 N N . LEU A 1 135 ? -7.074 8.712 8.811 1.00 97.75 135 LEU A N 1
ATOM 1066 C CA . LEU A 1 135 ? -6.503 7.443 9.267 1.00 97.75 135 LEU A CA 1
ATOM 1067 C C . LEU A 1 135 ? -5.688 7.593 10.553 1.00 97.75 135 LEU A C 1
ATOM 1069 O O . LEU A 1 135 ? -5.713 6.698 11.396 1.00 97.75 135 LEU A O 1
ATOM 1073 N N . ILE A 1 136 ? -4.986 8.713 10.731 1.00 98.19 136 ILE A N 1
ATOM 1074 C CA . ILE A 1 136 ? -4.287 9.028 11.984 1.00 98.19 136 ILE A CA 1
ATOM 1075 C C . ILE A 1 136 ? -5.303 9.189 13.121 1.00 98.19 136 ILE A C 1
ATOM 1077 O O . ILE A 1 136 ? -5.092 8.640 14.208 1.00 98.19 136 ILE A O 1
ATOM 1081 N N . GLN A 1 137 ? -6.425 9.872 12.866 1.00 97.56 137 GLN A N 1
ATOM 1082 C CA . GLN A 1 137 ? -7.509 10.011 13.839 1.00 97.56 137 GLN A CA 1
ATOM 1083 C C . GLN A 1 137 ? -8.109 8.646 14.206 1.00 97.56 137 GLN A C 1
ATOM 1085 O O . GLN A 1 137 ? -8.220 8.316 15.389 1.00 97.56 137 GLN A O 1
ATOM 1090 N N . LEU A 1 138 ? -8.433 7.822 13.205 1.00 96.88 138 LEU A N 1
ATOM 1091 C CA . LEU A 1 138 ? -8.955 6.463 13.385 1.00 96.88 138 LEU A CA 1
ATOM 1092 C C . LEU A 1 138 ? -7.974 5.544 14.123 1.00 96.88 138 LEU A C 1
ATOM 1094 O O . LEU A 1 138 ? -8.402 4.655 14.859 1.00 96.88 138 LEU A O 1
ATOM 1098 N N . TRP A 1 139 ? -6.671 5.754 13.943 1.00 96.75 139 TRP A N 1
ATOM 1099 C CA . TRP A 1 139 ? -5.632 4.986 14.613 1.00 96.75 139 TRP A CA 1
ATOM 1100 C C . TRP A 1 139 ? -5.536 5.327 16.103 1.00 96.75 139 TRP A C 1
ATOM 1102 O O . TRP A 1 139 ? -5.728 4.450 16.947 1.00 96.75 139 TRP A O 1
ATOM 1112 N N . TYR A 1 140 ? -5.261 6.590 16.444 1.00 95.25 140 TYR A N 1
ATOM 1113 C CA . TYR A 1 140 ? -4.968 6.995 17.824 1.00 95.25 140 TYR A CA 1
ATOM 1114 C C . TYR A 1 140 ? -6.214 7.152 18.689 1.00 95.25 140 TYR A C 1
ATOM 1116 O O . TYR A 1 140 ? -6.256 6.646 19.813 1.00 95.25 140 TYR A O 1
ATOM 1124 N N . HIS A 1 141 ? -7.244 7.810 18.167 1.00 94.50 141 HIS A N 1
ATOM 1125 C CA . HIS A 1 141 ? -8.438 8.160 18.935 1.00 94.50 141 HIS A CA 1
ATOM 1126 C C . HIS A 1 141 ? -9.623 7.257 18.598 1.00 94.50 141 HIS A C 1
ATOM 1128 O O . HIS A 1 141 ? -10.408 6.926 19.483 1.00 94.50 141 HIS A O 1
ATOM 1134 N N . GLY A 1 142 ? -9.711 6.810 17.345 1.00 95.19 142 GLY A N 1
ATOM 1135 C CA . GLY A 1 142 ? -10.909 6.179 16.815 1.00 95.19 142 GLY A CA 1
ATOM 1136 C C . GLY A 1 142 ? -12.026 7.194 16.560 1.00 95.19 142 GLY A C 1
ATOM 1137 O O . GLY A 1 142 ? -11.904 8.388 16.843 1.00 95.19 142 GLY A O 1
ATOM 1138 N N . VAL A 1 143 ? -13.132 6.705 16.010 1.00 95.19 143 VAL A N 1
ATOM 1139 C CA . VAL A 1 143 ? -14.367 7.465 15.793 1.00 95.19 143 VAL A CA 1
ATOM 1140 C C . VAL A 1 143 ? -15.499 6.749 16.514 1.00 95.19 143 VAL A C 1
ATOM 1142 O O . VAL A 1 143 ? -15.749 5.569 16.267 1.00 95.19 143 VAL A O 1
ATOM 1145 N N . TYR A 1 144 ? -16.178 7.449 17.421 1.00 95.88 144 TYR A N 1
ATOM 1146 C CA . TYR A 1 144 ? -17.332 6.896 18.121 1.00 95.88 144 TYR A CA 1
ATOM 1147 C C . TYR A 1 144 ? -18.584 7.052 17.261 1.00 95.88 144 TYR A C 1
ATOM 1149 O O . TYR A 1 144 ? -19.012 8.168 16.963 1.00 95.88 144 TYR A O 1
ATOM 1157 N N . LEU A 1 145 ? -19.182 5.934 16.862 1.00 94.94 145 LEU A N 1
ATOM 1158 C CA . LEU A 1 145 ? -20.483 5.934 16.207 1.00 94.94 145 LEU A CA 1
ATOM 1159 C C . LEU A 1 145 ? -21.552 5.909 17.289 1.00 94.94 145 LEU A C 1
ATOM 1161 O O . LEU A 1 145 ? -21.558 4.990 18.096 1.00 94.94 145 LEU A O 1
ATOM 1165 N N . SER A 1 146 ? -22.469 6.878 17.297 1.00 94.31 146 SER A N 1
ATOM 1166 C CA . SER A 1 146 ? -23.527 6.970 18.317 1.00 94.31 146 SER A CA 1
ATOM 1167 C C . SER A 1 146 ? -24.523 5.810 18.273 1.00 94.31 146 SER A C 1
ATOM 1169 O O . SER A 1 146 ? -25.158 5.512 19.280 1.00 94.31 146 SER A O 1
ATOM 1171 N N . ARG A 1 147 ? -24.660 5.155 17.114 1.00 93.56 147 ARG A N 1
ATOM 1172 C CA . ARG A 1 147 ? -25.521 3.990 16.906 1.00 93.56 147 ARG A CA 1
ATOM 1173 C C . ARG A 1 147 ? -25.050 3.176 15.704 1.00 93.56 147 ARG A C 1
ATOM 1175 O O . ARG A 1 147 ? -24.742 3.743 14.655 1.00 93.56 147 ARG A O 1
ATOM 1182 N N . THR A 1 148 ? -25.080 1.854 15.825 1.00 94.25 148 THR A N 1
ATOM 1183 C CA . THR A 1 148 ? -24.904 0.909 14.710 1.00 94.25 148 THR A CA 1
ATOM 1184 C C . THR A 1 148 ? -26.083 -0.065 14.647 1.00 94.25 148 THR A C 1
ATOM 1186 O O . THR A 1 148 ? -26.975 -0.018 15.496 1.00 94.25 148 THR A O 1
ATOM 1189 N N . ALA A 1 149 ? -26.120 -0.931 13.630 1.00 93.12 149 ALA A N 1
ATOM 1190 C CA . ALA A 1 149 ? -27.165 -1.943 13.500 1.00 93.12 149 ALA A CA 1
ATOM 1191 C C . ALA A 1 149 ? -27.185 -2.927 14.685 1.00 93.12 149 ALA A C 1
ATOM 1193 O O . ALA A 1 149 ? -28.269 -3.307 15.121 1.00 93.12 149 ALA A O 1
ATOM 1194 N N . SER A 1 150 ? -26.016 -3.309 15.219 1.00 91.56 150 SER A N 1
ATOM 1195 C CA . SER A 1 150 ? -25.918 -4.247 16.346 1.00 91.56 150 SER A CA 1
ATOM 1196 C C . SER A 1 150 ? -25.716 -3.571 17.708 1.00 91.56 150 SER A C 1
ATOM 1198 O O . SER A 1 150 ? -25.939 -4.215 18.730 1.00 91.56 150 SER A O 1
ATOM 1200 N N . TYR A 1 151 ? -25.316 -2.294 17.755 1.00 91.56 151 TYR A N 1
ATOM 1201 C CA . TYR A 1 151 ? -25.048 -1.558 18.998 1.00 91.56 151 TYR A CA 1
ATOM 1202 C C . TYR A 1 151 ? -25.887 -0.268 19.064 1.00 91.56 151 TYR A C 1
ATOM 1204 O O . TYR A 1 151 ? -25.460 0.785 18.576 1.00 91.56 151 TYR A O 1
ATOM 1212 N N . PRO A 1 152 ? -27.076 -0.314 19.702 1.00 91.94 152 PRO A N 1
ATOM 1213 C CA . PRO A 1 152 ? -27.960 0.843 19.861 1.00 91.94 152 PRO A CA 1
ATOM 1214 C C . PRO A 1 152 ? -27.329 2.035 20.590 1.00 91.94 152 PRO A C 1
ATOM 1216 O O . PRO A 1 152 ? -27.667 3.174 20.286 1.00 91.94 152 PRO A O 1
ATOM 1219 N N . PHE A 1 153 ? -26.406 1.766 21.518 1.00 91.81 153 PHE A N 1
ATOM 1220 C CA . PHE A 1 153 ? -25.671 2.780 22.288 1.00 91.81 153 PHE A CA 1
ATOM 1221 C C . PHE A 1 153 ? -24.340 3.183 21.649 1.00 91.81 153 PHE A C 1
ATOM 1223 O O . PHE A 1 153 ? -23.562 3.933 22.241 1.00 91.81 153 PHE A O 1
ATOM 1230 N N . GLY A 1 154 ? -24.080 2.690 20.441 1.00 92.62 154 GLY A N 1
ATOM 1231 C CA . GLY A 1 154 ? -22.886 3.024 19.698 1.00 92.62 154 GLY A CA 1
ATOM 1232 C C . GLY A 1 154 ? -21.682 2.147 20.005 1.00 92.62 154 GLY A C 1
ATOM 1233 O O . GLY A 1 154 ? -21.736 1.209 20.803 1.00 92.62 154 GLY A O 1
ATOM 1234 N N . ARG A 1 155 ? -20.594 2.438 19.293 1.00 93.56 155 ARG A N 1
ATOM 1235 C CA . ARG A 1 155 ? -19.334 1.698 19.364 1.00 93.56 155 ARG A CA 1
ATOM 1236 C C . ARG A 1 155 ? -18.176 2.567 18.885 1.00 93.56 155 ARG A C 1
ATOM 1238 O O . ARG A 1 155 ? -18.337 3.350 17.946 1.00 93.56 155 ARG A O 1
ATOM 1245 N N . LEU A 1 156 ? -17.000 2.396 19.484 1.00 95.38 156 LEU A N 1
ATOM 1246 C CA . LEU A 1 156 ? -15.773 3.019 18.996 1.00 95.38 156 LEU A CA 1
ATOM 1247 C C . LEU A 1 156 ? -15.202 2.215 17.825 1.00 95.38 156 LEU A C 1
ATOM 1249 O O . LEU A 1 156 ? -14.988 1.009 17.936 1.00 95.38 156 LEU A O 1
ATOM 1253 N N . VAL A 1 157 ? -14.926 2.885 16.710 1.00 95.62 157 VAL A N 1
ATOM 1254 C CA . VAL A 1 157 ? -14.302 2.290 15.527 1.00 95.62 157 VAL A CA 1
ATOM 1255 C C . VAL A 1 157 ? -12.866 2.778 15.414 1.00 95.62 157 VAL A C 1
ATOM 1257 O O . VAL A 1 157 ? -12.613 3.982 15.393 1.00 95.62 157 VAL A O 1
ATOM 1260 N N . ARG A 1 158 ? -11.928 1.844 15.284 1.00 96.12 158 ARG A N 1
ATOM 1261 C CA . ARG A 1 158 ? -10.543 2.119 14.892 1.00 96.12 158 ARG A CA 1
ATOM 1262 C C . ARG A 1 158 ? -10.272 1.509 13.531 1.00 96.12 158 ARG A C 1
ATOM 1264 O O . ARG A 1 158 ? -10.884 0.506 13.170 1.00 96.12 158 ARG A O 1
ATOM 1271 N N . ALA A 1 159 ? -9.345 2.099 12.788 1.00 96.69 159 ALA A N 1
ATOM 1272 C CA . ALA A 1 159 ? -8.934 1.562 11.499 1.00 96.69 159 ALA A CA 1
ATOM 1273 C C . ALA A 1 159 ? -7.420 1.655 11.299 1.00 96.69 159 ALA A C 1
ATOM 1275 O O . ALA A 1 159 ? -6.769 2.569 11.809 1.00 96.69 159 ALA A O 1
ATOM 1276 N N . ALA A 1 160 ? -6.881 0.712 10.533 1.00 97.25 160 ALA A N 1
ATOM 1277 C CA . ALA A 1 160 ? -5.510 0.719 10.055 1.00 97.25 160 ALA A CA 1
ATOM 1278 C C . ALA A 1 160 ? -5.457 0.331 8.575 1.00 97.25 160 ALA A C 1
ATOM 1280 O O . ALA A 1 160 ? -6.268 -0.473 8.113 1.00 97.25 160 ALA A O 1
ATOM 1281 N N . ILE A 1 161 ? -4.488 0.871 7.838 1.00 97.12 161 ILE A N 1
ATOM 1282 C CA . ILE A 1 161 ? -4.178 0.417 6.478 1.00 97.12 161 ILE A CA 1
ATOM 1283 C C . ILE A 1 161 ? -2.988 -0.524 6.534 1.00 97.12 161 ILE A C 1
ATOM 1285 O O . ILE A 1 161 ? -1.929 -0.139 7.016 1.00 97.12 161 ILE A O 1
ATOM 1289 N N . ILE A 1 162 ? -3.145 -1.741 6.023 1.00 95.06 162 ILE A N 1
ATOM 1290 C CA . ILE A 1 162 ? -2.027 -2.680 5.920 1.00 95.06 162 ILE A CA 1
ATOM 1291 C C . ILE A 1 162 ? -1.572 -2.727 4.466 1.00 95.06 162 ILE A C 1
ATOM 1293 O O . ILE A 1 162 ? -0.748 -1.886 4.113 1.00 95.06 162 ILE A O 1
ATOM 1297 N N . PRO A 1 163 ? -2.083 -3.587 3.572 1.00 96.00 163 PRO A N 1
ATOM 1298 C CA . PRO A 1 163 ? -1.473 -3.673 2.260 1.00 96.00 163 PRO A CA 1
ATOM 1299 C C . PRO A 1 163 ? -1.891 -2.490 1.380 1.00 96.00 163 PRO A C 1
ATOM 1301 O O . PRO A 1 163 ? -3.080 -2.239 1.157 1.00 96.00 163 PRO A O 1
ATOM 1304 N N . LEU A 1 164 ? -0.890 -1.807 0.837 1.00 96.31 164 LEU A N 1
ATOM 1305 C CA . LEU A 1 164 ? -1.006 -1.031 -0.387 1.00 96.31 164 LEU A CA 1
ATOM 1306 C C . LEU A 1 164 ? -0.880 -2.005 -1.562 1.00 96.31 164 LEU A C 1
ATOM 1308 O O . LEU A 1 164 ? 0.197 -2.561 -1.781 1.00 96.31 164 LEU A O 1
ATOM 1312 N N . VAL A 1 165 ? -1.972 -2.201 -2.296 1.00 93.62 165 VAL A N 1
ATOM 1313 C CA . VAL A 1 165 ? -2.054 -3.089 -3.459 1.00 93.62 165 VAL A CA 1
ATOM 1314 C C . VAL A 1 165 ? -2.247 -2.224 -4.698 1.00 93.62 165 VAL A C 1
ATOM 1316 O O . VAL A 1 165 ? -3.316 -1.656 -4.913 1.00 93.62 165 VAL A O 1
ATOM 1319 N N . CYS A 1 166 ? -1.210 -2.122 -5.521 1.00 91.44 166 CYS A N 1
ATOM 1320 C CA . CYS A 1 166 ? -1.272 -1.404 -6.789 1.00 91.44 166 CYS A CA 1
ATOM 1321 C C . CYS A 1 166 ? -0.405 -2.099 -7.841 1.00 91.44 166 CYS A C 1
ATOM 1323 O O . CYS A 1 166 ? 0.438 -2.944 -7.515 1.00 91.44 166 CYS A O 1
ATOM 1325 N N . ASP A 1 167 ? -0.538 -1.666 -9.096 1.00 89.44 167 ASP A N 1
ATOM 1326 C CA . ASP A 1 167 ? 0.478 -1.952 -10.102 1.00 89.44 167 ASP A CA 1
ATOM 1327 C C . ASP A 1 167 ? 1.856 -1.391 -9.675 1.00 89.44 167 ASP A C 1
ATOM 1329 O O . ASP A 1 167 ? 1.981 -0.546 -8.778 1.00 89.44 167 ASP A O 1
ATOM 1333 N N . LEU A 1 168 ? 2.937 -1.899 -10.274 1.00 88.75 168 LEU A N 1
ATOM 1334 C CA . LEU A 1 168 ? 4.291 -1.544 -9.843 1.00 88.75 168 LEU A CA 1
ATOM 1335 C C . LEU A 1 168 ? 4.573 -0.026 -9.953 1.00 88.75 168 LEU A C 1
ATOM 1337 O O . LEU A 1 168 ? 5.102 0.536 -8.992 1.00 88.75 168 LEU A O 1
ATOM 1341 N N . PRO A 1 169 ? 4.230 0.678 -11.052 1.00 88.69 169 PRO A N 1
ATOM 1342 C CA . PRO A 1 169 ? 4.362 2.134 -11.125 1.00 88.69 169 PRO A CA 1
ATOM 1343 C C . PRO A 1 169 ? 3.632 2.892 -10.005 1.00 88.69 169 PRO A C 1
ATOM 1345 O O . PRO A 1 169 ? 4.253 3.736 -9.348 1.00 88.69 169 PRO A O 1
ATOM 1348 N N . ALA A 1 170 ? 2.354 2.595 -9.763 1.00 90.44 170 ALA A N 1
ATOM 1349 C CA . ALA A 1 170 ? 1.541 3.230 -8.732 1.00 90.44 170 ALA A CA 1
ATOM 1350 C C . ALA A 1 170 ? 2.063 2.934 -7.328 1.00 90.44 170 ALA A C 1
ATOM 1352 O O . ALA A 1 170 ? 2.183 3.849 -6.512 1.00 90.44 170 ALA A O 1
ATOM 1353 N N . MET A 1 171 ? 2.431 1.682 -7.053 1.00 92.62 171 MET A N 1
ATOM 1354 C CA . MET A 1 171 ? 2.978 1.265 -5.765 1.00 92.62 171 MET A CA 1
ATOM 1355 C C . MET A 1 171 ? 4.278 2.013 -5.460 1.00 92.62 171 MET A C 1
ATOM 1357 O O . MET A 1 171 ? 4.426 2.570 -4.375 1.00 92.62 171 MET A O 1
ATOM 1361 N N . ARG A 1 172 ? 5.196 2.137 -6.430 1.00 91.38 172 ARG A N 1
ATOM 1362 C CA . ARG A 1 172 ? 6.452 2.886 -6.239 1.00 91.38 172 ARG A CA 1
ATOM 1363 C C . ARG A 1 172 ? 6.221 4.372 -6.000 1.00 91.38 172 ARG A C 1
ATOM 1365 O O . ARG A 1 172 ? 6.931 4.985 -5.204 1.00 91.38 172 ARG A O 1
ATOM 1372 N N . LYS A 1 173 ? 5.241 4.971 -6.680 1.00 90.81 173 LYS A N 1
ATOM 1373 C CA . LYS A 1 173 ? 4.846 6.360 -6.422 1.00 90.81 173 LYS A CA 1
ATOM 1374 C C . LYS A 1 173 ? 4.271 6.499 -5.013 1.00 90.81 173 LYS A C 1
ATOM 1376 O O . LYS A 1 173 ? 4.810 7.235 -4.196 1.00 90.81 173 LYS A O 1
ATOM 1381 N N . THR A 1 174 ? 3.245 5.724 -4.707 1.00 93.62 174 THR A N 1
ATOM 1382 C CA . THR A 1 174 ? 2.479 5.831 -3.464 1.00 93.62 174 THR A CA 1
ATOM 1383 C C . THR A 1 174 ? 3.308 5.476 -2.227 1.00 93.62 174 THR A C 1
ATOM 1385 O O . THR A 1 174 ? 3.176 6.135 -1.205 1.00 93.62 174 THR A O 1
ATOM 1388 N N . ALA A 1 175 ? 4.218 4.502 -2.309 1.00 94.38 175 ALA A N 1
ATOM 1389 C CA . ALA A 1 175 ? 5.077 4.084 -1.196 1.00 94.38 175 ALA A CA 1
ATOM 1390 C C . ALA A 1 175 ? 6.419 4.837 -1.102 1.00 94.38 175 ALA A C 1
ATOM 1392 O O . ALA A 1 175 ? 7.217 4.533 -0.223 1.00 94.38 175 ALA A O 1
ATOM 1393 N N . GLY A 1 176 ? 6.702 5.801 -1.987 1.00 93.56 176 GLY A N 1
ATOM 1394 C CA . GLY A 1 176 ? 7.934 6.597 -1.897 1.00 93.56 176 GLY A CA 1
ATOM 1395 C C . GLY A 1 176 ? 9.206 5.875 -2.366 1.00 93.56 176 GLY A C 1
ATOM 1396 O O . GLY A 1 176 ? 10.309 6.221 -1.949 1.00 93.56 176 GLY A O 1
ATOM 1397 N N . PHE A 1 177 ? 9.086 4.912 -3.277 1.00 93.75 177 PHE A N 1
ATOM 1398 C CA . PHE A 1 177 ? 10.229 4.240 -3.898 1.00 93.75 177 PHE A CA 1
ATOM 1399 C C . PHE A 1 177 ? 10.575 4.827 -5.272 1.00 93.75 177 PHE A C 1
ATOM 1401 O O . PHE A 1 177 ? 9.760 5.483 -5.933 1.00 93.75 177 PHE A O 1
ATOM 1408 N N . ALA A 1 178 ? 11.793 4.551 -5.733 1.00 91.81 178 ALA A N 1
ATOM 1409 C CA . ALA A 1 178 ? 12.210 4.812 -7.099 1.00 91.81 178 ALA A CA 1
ATOM 1410 C C . ALA A 1 178 ? 11.432 3.961 -8.112 1.00 91.81 178 ALA A C 1
ATOM 1412 O O . ALA A 1 178 ? 10.920 2.885 -7.803 1.00 91.81 178 ALA A O 1
ATOM 1413 N N . GLY A 1 179 ? 11.319 4.471 -9.339 1.00 87.69 179 GLY A N 1
ATOM 1414 C CA . GLY A 1 179 ? 10.632 3.765 -10.417 1.00 87.69 179 GLY A CA 1
ATOM 1415 C C . GLY A 1 179 ? 11.342 2.466 -10.810 1.00 87.69 179 GLY A C 1
ATOM 1416 O O . GLY A 1 179 ? 12.547 2.323 -10.625 1.00 87.69 179 GLY A O 1
ATOM 1417 N N . HIS A 1 180 ? 10.599 1.548 -11.428 1.00 80.94 180 HIS A N 1
ATOM 1418 C CA . HIS A 1 180 ? 11.080 0.232 -11.879 1.00 80.94 180 HIS A CA 1
ATOM 1419 C C . HIS A 1 180 ? 12.315 0.278 -12.806 1.00 80.94 180 HIS A C 1
ATOM 1421 O O . HIS A 1 180 ? 13.072 -0.686 -12.898 1.00 80.94 180 HIS A O 1
ATOM 1427 N N . SER A 1 181 ? 12.542 1.391 -13.510 1.00 85.19 181 SER A N 1
ATOM 1428 C CA . SER A 1 181 ? 13.700 1.574 -14.387 1.00 85.19 181 SER A CA 1
ATOM 1429 C C . SER A 1 181 ? 14.980 2.009 -13.660 1.00 85.19 181 SER A C 1
ATOM 1431 O O . SER A 1 181 ? 16.049 1.907 -14.264 1.00 85.19 181 SER A O 1
ATOM 1433 N N . SER A 1 182 ? 14.882 2.447 -12.399 1.00 90.50 182 SER A N 1
ATOM 1434 C CA . SER A 1 182 ? 15.988 2.963 -11.582 1.00 90.50 182 SER A CA 1
ATOM 1435 C C . SER A 1 182 ? 17.046 1.898 -11.271 1.00 90.50 182 SER A C 1
ATOM 1437 O O . SER A 1 182 ? 16.788 0.695 -11.326 1.00 90.50 182 SER A O 1
ATOM 1439 N N . ALA A 1 183 ? 18.238 2.350 -10.870 1.00 92.06 183 ALA A N 1
ATOM 1440 C CA . ALA A 1 183 ? 19.249 1.492 -10.262 1.00 92.06 183 ALA A CA 1
ATOM 1441 C C . ALA A 1 183 ? 18.723 0.788 -8.997 1.00 92.06 183 ALA A C 1
ATOM 1443 O O . ALA A 1 183 ? 19.140 -0.333 -8.718 1.00 92.06 183 ALA A O 1
ATOM 1444 N N . HIS A 1 184 ? 17.798 1.416 -8.263 1.00 92.44 184 HIS A N 1
ATOM 1445 C CA . HIS A 1 184 ? 17.101 0.838 -7.109 1.00 92.44 184 HIS A CA 1
ATOM 1446 C C . HIS A 1 184 ? 15.769 0.227 -7.545 1.00 92.44 184 HIS A C 1
ATOM 1448 O O . HIS A 1 184 ? 14.705 0.827 -7.404 1.00 92.44 184 HIS A O 1
ATOM 1454 N N . PHE A 1 185 ? 15.837 -0.960 -8.139 1.00 89.75 185 PHE A N 1
ATOM 1455 C CA . PHE A 1 185 ? 14.692 -1.573 -8.815 1.00 89.75 185 PHE A CA 1
ATOM 1456 C C . PHE A 1 185 ? 13.780 -2.387 -7.888 1.00 89.75 185 PHE A C 1
ATOM 1458 O O . PHE A 1 185 ? 12.668 -2.720 -8.285 1.00 89.75 185 PHE A O 1
ATOM 1465 N N . CYS A 1 186 ? 14.206 -2.725 -6.667 1.00 88.44 186 CYS A N 1
ATOM 1466 C CA . CYS A 1 186 ? 13.478 -3.591 -5.731 1.00 88.44 186 CYS A CA 1
ATOM 1467 C C . CYS A 1 186 ? 12.947 -2.793 -4.525 1.00 88.44 186 CYS A C 1
ATOM 1469 O O . CYS A 1 186 ? 13.536 -1.781 -4.159 1.00 88.44 186 CYS A O 1
ATOM 1471 N N . SER A 1 187 ? 11.798 -3.181 -3.959 1.00 86.75 187 SER A N 1
ATOM 1472 C CA . SER A 1 187 ? 11.258 -2.590 -2.714 1.00 86.75 187 SER A CA 1
ATOM 1473 C C . SER A 1 187 ? 11.712 -3.358 -1.466 1.00 86.75 187 SER A C 1
ATOM 1475 O O . SER A 1 187 ? 11.540 -2.873 -0.353 1.00 86.75 187 SER A O 1
ATOM 1477 N N . PHE A 1 188 ? 12.274 -4.558 -1.657 1.00 83.75 188 PHE A N 1
ATOM 1478 C CA . PHE A 1 188 ? 12.608 -5.506 -0.591 1.00 83.75 188 PHE A CA 1
ATOM 1479 C C . PHE A 1 188 ? 14.117 -5.613 -0.347 1.00 83.75 188 PHE A C 1
ATOM 1481 O O . PHE A 1 188 ? 14.568 -5.643 0.795 1.00 83.75 188 PHE A O 1
ATOM 1488 N N . CYS A 1 189 ? 14.914 -5.665 -1.417 1.00 87.75 189 CYS A N 1
ATOM 1489 C CA . CYS A 1 189 ? 16.368 -5.777 -1.334 1.00 87.75 189 CYS A CA 1
ATOM 1490 C C . CYS A 1 189 ? 17.064 -4.504 -1.826 1.00 87.75 189 CYS A C 1
ATOM 1492 O O . CYS A 1 189 ? 16.474 -3.667 -2.509 1.00 87.75 189 CYS A O 1
ATOM 1494 N N . ARG A 1 190 ? 18.350 -4.380 -1.489 1.00 89.50 190 ARG A N 1
ATOM 1495 C CA . ARG A 1 190 ? 19.215 -3.261 -1.895 1.00 89.50 190 ARG A CA 1
ATOM 1496 C C . ARG A 1 190 ? 20.069 -3.558 -3.126 1.00 89.50 190 ARG A C 1
ATOM 1498 O O . ARG A 1 190 ? 20.989 -2.802 -3.439 1.00 89.50 190 ARG A O 1
ATOM 1505 N N . LEU A 1 191 ? 19.785 -4.661 -3.813 1.00 92.44 191 LEU A N 1
ATOM 1506 C CA . LEU A 1 191 ? 20.504 -5.038 -5.018 1.00 92.44 191 LEU A CA 1
ATOM 1507 C C . LEU A 1 191 ? 20.310 -3.959 -6.088 1.00 92.44 191 LEU A C 1
ATOM 1509 O O . LEU A 1 191 ? 19.205 -3.449 -6.296 1.00 92.44 191 LEU A O 1
ATOM 1513 N N . LYS A 1 192 ? 21.399 -3.593 -6.762 1.00 92.06 192 LYS A N 1
ATOM 1514 C CA . LYS A 1 192 ? 21.340 -2.633 -7.860 1.00 92.06 192 LYS A CA 1
ATOM 1515 C C . LYS A 1 192 ? 20.899 -3.342 -9.130 1.00 92.06 192 LYS A C 1
ATOM 1517 O O . LYS A 1 192 ? 21.202 -4.509 -9.335 1.00 92.06 192 LYS A O 1
ATOM 1522 N N . LYS A 1 193 ? 20.235 -2.619 -10.028 1.00 91.94 193 LYS A N 1
ATOM 1523 C CA . LYS A 1 193 ? 19.712 -3.178 -11.285 1.00 91.94 193 LYS A CA 1
ATOM 1524 C C . LYS A 1 193 ? 20.781 -3.854 -12.149 1.00 91.94 193 LYS A C 1
ATOM 1526 O O . LYS A 1 193 ? 20.497 -4.857 -12.790 1.00 91.94 193 LYS A O 1
ATOM 1531 N N . ARG A 1 194 ? 22.014 -3.335 -12.139 1.00 92.94 194 ARG A N 1
ATOM 1532 C CA . ARG A 1 194 ? 23.160 -3.950 -12.835 1.00 92.94 194 ARG A CA 1
ATOM 1533 C C . ARG A 1 194 ? 23.494 -5.356 -12.310 1.00 92.94 194 ARG A C 1
ATOM 1535 O O . ARG A 1 194 ? 23.995 -6.177 -13.061 1.00 92.94 194 ARG A O 1
ATOM 1542 N N . ASP A 1 195 ? 23.169 -5.611 -11.047 1.00 92.56 195 ASP A N 1
ATOM 1543 C CA . ASP A 1 195 ? 23.449 -6.845 -10.322 1.00 92.56 195 ASP A CA 1
ATOM 1544 C C . ASP A 1 195 ? 22.179 -7.708 -10.189 1.00 92.56 195 ASP A C 1
ATOM 1546 O O . ASP A 1 195 ? 22.179 -8.675 -9.443 1.00 92.56 195 ASP A O 1
ATOM 1550 N N . MET A 1 196 ? 21.088 -7.387 -10.904 1.00 90.50 196 MET A N 1
ATOM 1551 C CA . MET A 1 196 ? 19.769 -8.036 -10.770 1.00 90.50 196 MET A CA 1
ATOM 1552 C C . MET A 1 196 ? 19.794 -9.558 -10.987 1.00 90.50 196 MET A C 1
ATOM 1554 O O . MET A 1 196 ? 18.952 -10.262 -10.440 1.00 90.50 196 MET A O 1
ATOM 1558 N N . ASN A 1 197 ? 20.763 -10.061 -11.754 1.00 91.69 197 ASN A N 1
ATOM 1559 C CA . ASN A 1 197 ? 20.932 -11.492 -12.012 1.00 91.69 197 ASN A CA 1
ATOM 1560 C C . ASN A 1 197 ? 21.701 -12.223 -10.898 1.00 91.69 197 ASN A C 1
ATOM 1562 O O . ASN A 1 197 ? 21.880 -13.434 -10.984 1.00 91.69 197 ASN A O 1
ATOM 1566 N N . ASN A 1 198 ? 22.181 -11.515 -9.871 1.00 91.81 198 ASN A N 1
ATOM 1567 C CA . ASN A 1 198 ? 22.812 -12.149 -8.724 1.00 91.81 198 ASN A CA 1
ATOM 1568 C C . ASN A 1 198 ? 21.745 -12.841 -7.865 1.00 91.81 198 ASN A C 1
ATOM 1570 O O . ASN A 1 198 ? 21.013 -12.190 -7.121 1.00 91.81 198 ASN A O 1
ATOM 1574 N N . THR A 1 199 ? 21.677 -14.165 -7.951 1.00 90.56 199 THR A N 1
ATOM 1575 C CA . THR A 1 199 ? 20.757 -14.994 -7.164 1.00 90.56 199 THR A CA 1
ATOM 1576 C C . THR A 1 199 ? 21.344 -15.467 -5.833 1.00 90.56 199 THR A C 1
ATOM 1578 O O . THR A 1 199 ? 20.614 -16.057 -5.038 1.00 90.56 199 THR A O 1
ATOM 1581 N N . ASP A 1 200 ? 22.631 -15.221 -5.575 1.00 91.81 200 ASP A N 1
ATOM 1582 C CA . ASP A 1 200 ? 23.288 -15.559 -4.314 1.00 91.81 200 ASP A CA 1
ATOM 1583 C C . ASP A 1 200 ? 22.917 -14.536 -3.233 1.00 91.81 200 ASP A C 1
ATOM 1585 O O . ASP A 1 200 ? 23.467 -13.435 -3.168 1.00 91.81 200 ASP A O 1
ATOM 1589 N N . ARG A 1 201 ? 21.952 -14.909 -2.387 1.00 88.12 201 ARG A N 1
ATOM 1590 C CA . ARG A 1 201 ? 21.414 -14.043 -1.331 1.00 88.12 201 ARG A CA 1
ATOM 1591 C C . ARG A 1 201 ? 22.428 -13.704 -0.242 1.00 88.12 201 ARG A C 1
ATOM 1593 O O . ARG A 1 201 ? 22.244 -12.681 0.412 1.00 88.12 201 ARG A O 1
ATOM 1600 N N . GLU A 1 202 ? 23.460 -14.517 -0.035 1.00 90.25 202 GLU A N 1
ATOM 1601 C CA . GLU A 1 202 ? 24.486 -14.240 0.979 1.00 90.25 202 GLU A CA 1
ATOM 1602 C C . GLU A 1 202 ? 25.395 -13.087 0.543 1.00 90.25 202 GLU A C 1
ATOM 1604 O O . GLU A 1 202 ? 25.833 -12.286 1.367 1.00 90.25 202 GLU A O 1
ATOM 1609 N N . ALA A 1 203 ? 25.594 -12.936 -0.768 1.00 90.25 203 ALA A N 1
ATOM 1610 C CA . ALA A 1 203 ? 26.331 -11.828 -1.363 1.00 90.25 203 ALA A CA 1
ATOM 1611 C C . ALA A 1 203 ? 25.513 -10.525 -1.470 1.00 90.25 203 ALA A C 1
ATOM 1613 O O . ALA A 1 203 ? 26.026 -9.506 -1.948 1.00 90.25 203 ALA A O 1
ATOM 1614 N N . TRP A 1 204 ? 24.230 -10.525 -1.089 1.00 92.75 204 TRP A N 1
ATOM 1615 C CA . TRP A 1 204 ? 23.389 -9.336 -1.215 1.00 92.75 204 TRP A CA 1
ATOM 1616 C C . TRP A 1 204 ? 23.723 -8.296 -0.141 1.00 92.75 204 TRP A C 1
ATOM 1618 O O . TRP A 1 204 ? 24.049 -8.644 0.995 1.00 92.75 204 TRP A O 1
ATOM 1628 N N . PRO A 1 205 ? 23.586 -6.992 -0.448 1.00 91.06 205 PRO A N 1
ATOM 1629 C CA . PRO A 1 205 ? 23.696 -5.976 0.585 1.00 91.06 205 PRO A CA 1
ATOM 1630 C C . PRO A 1 205 ? 22.605 -6.173 1.643 1.00 91.06 205 PRO A C 1
ATOM 1632 O O . PRO A 1 205 ? 21.527 -6.694 1.342 1.00 91.06 205 PRO A O 1
ATOM 1635 N N . ALA A 1 206 ? 22.864 -5.676 2.856 1.00 88.94 206 ALA A N 1
ATOM 1636 C CA . ALA A 1 206 ? 21.919 -5.746 3.967 1.00 88.94 206 ALA A CA 1
ATOM 1637 C C . ALA A 1 206 ? 20.490 -5.337 3.540 1.00 88.94 206 ALA A C 1
ATOM 1639 O O . ALA A 1 206 ? 20.331 -4.390 2.754 1.00 88.94 206 ALA A O 1
ATOM 1640 N N . PRO A 1 207 ? 19.450 -6.033 4.036 1.00 85.62 207 PRO A N 1
ATOM 1641 C CA . PRO A 1 207 ? 18.075 -5.804 3.614 1.00 85.62 207 PRO A CA 1
ATOM 1642 C C . PRO A 1 207 ? 17.624 -4.375 3.919 1.00 85.62 207 PRO A C 1
ATOM 1644 O O . PRO A 1 207 ? 18.139 -3.702 4.816 1.00 85.62 207 PRO A O 1
ATOM 1647 N N . LEU A 1 208 ? 16.642 -3.894 3.157 1.00 88.00 208 LEU A N 1
ATOM 1648 C CA . LEU A 1 208 ? 16.044 -2.599 3.437 1.00 88.00 208 LEU A CA 1
ATOM 1649 C C . LEU A 1 208 ? 15.182 -2.706 4.700 1.00 88.00 208 LEU A C 1
ATOM 1651 O O . LEU A 1 208 ? 14.215 -3.461 4.721 1.00 88.00 208 LEU A O 1
ATOM 1655 N N . THR A 1 209 ? 15.527 -1.944 5.737 1.00 92.19 209 THR A N 1
ATOM 1656 C CA . THR A 1 209 ? 14.743 -1.874 6.975 1.00 92.19 209 THR A CA 1
ATOM 1657 C C . THR A 1 209 ? 13.747 -0.713 6.938 1.00 92.19 209 THR A C 1
ATOM 1659 O O . THR A 1 209 ? 13.939 0.270 6.210 1.00 92.19 209 THR A O 1
ATOM 1662 N N . TRP A 1 210 ? 12.688 -0.809 7.746 1.00 92.81 210 TRP A N 1
ATOM 1663 C CA . TRP A 1 210 ? 11.712 0.270 7.914 1.00 92.81 210 TRP A CA 1
ATOM 1664 C C . TRP A 1 210 ? 12.353 1.560 8.434 1.00 92.81 210 TRP A C 1
ATOM 1666 O O . TRP A 1 210 ? 12.090 2.635 7.895 1.00 92.81 210 TRP A O 1
ATOM 1676 N N . ASP A 1 211 ? 13.224 1.451 9.441 1.00 94.06 211 ASP A N 1
ATOM 1677 C CA . ASP A 1 211 ? 13.894 2.603 10.051 1.00 94.06 211 ASP A CA 1
ATOM 1678 C C . ASP A 1 211 ? 14.831 3.305 9.061 1.00 94.06 211 ASP A C 1
ATOM 1680 O O . ASP A 1 211 ? 14.788 4.530 8.924 1.00 94.06 211 ASP A O 1
ATOM 1684 N N . ASP A 1 212 ? 15.587 2.532 8.274 1.00 92.81 212 ASP A N 1
ATOM 1685 C CA . ASP A 1 212 ? 16.415 3.084 7.205 1.00 92.81 212 ASP A CA 1
ATOM 1686 C C . ASP A 1 212 ? 15.561 3.814 6.166 1.00 92.81 212 ASP A C 1
ATOM 1688 O O . ASP A 1 212 ? 15.874 4.947 5.792 1.00 92.81 212 ASP A O 1
ATOM 1692 N N . HIS A 1 213 ? 14.469 3.194 5.700 1.00 94.44 213 HIS A N 1
ATOM 1693 C CA . HIS A 1 213 ? 13.567 3.824 4.735 1.00 94.44 213 HIS A CA 1
ATOM 1694 C C . HIS A 1 213 ? 13.016 5.141 5.292 1.00 94.44 213 HIS A C 1
ATOM 1696 O O . HIS A 1 213 ? 13.093 6.176 4.629 1.00 94.44 213 HIS A O 1
ATOM 1702 N N . LEU A 1 214 ? 12.490 5.121 6.518 1.00 95.81 214 LEU A N 1
ATOM 1703 C CA . LEU A 1 214 ? 11.883 6.281 7.159 1.00 95.81 214 LEU A CA 1
ATOM 1704 C C . LEU A 1 214 ? 12.902 7.406 7.375 1.00 95.81 214 LEU A C 1
ATOM 1706 O O . LEU A 1 214 ? 12.606 8.570 7.098 1.00 95.81 214 LEU A O 1
ATOM 1710 N N . THR A 1 215 ? 14.114 7.066 7.811 1.00 96.19 215 THR A N 1
ATOM 1711 C CA . THR A 1 215 ? 15.211 8.018 8.004 1.00 96.19 215 THR A CA 1
ATOM 1712 C C . THR A 1 215 ? 15.599 8.684 6.687 1.00 96.19 215 THR A C 1
ATOM 1714 O O . THR A 1 215 ? 15.663 9.914 6.617 1.00 96.19 215 THR A O 1
ATOM 1717 N N . ARG A 1 216 ? 15.790 7.912 5.609 1.00 95.56 216 ARG A N 1
ATOM 1718 C CA . ARG A 1 216 ? 16.119 8.462 4.282 1.00 95.56 216 ARG A CA 1
ATOM 1719 C C . ARG A 1 216 ? 14.975 9.286 3.696 1.00 95.56 216 ARG A C 1
ATOM 1721 O O . ARG A 1 216 ? 15.222 10.347 3.126 1.00 95.56 216 ARG A O 1
ATOM 1728 N N . ALA A 1 217 ? 13.730 8.854 3.878 1.00 96.38 217 ALA A N 1
ATOM 1729 C CA . ALA A 1 217 ? 12.555 9.592 3.425 1.00 96.38 217 ALA A CA 1
ATOM 1730 C C . ALA A 1 217 ? 12.393 10.939 4.150 1.00 96.38 217 ALA A C 1
ATOM 1732 O O . ALA A 1 217 ? 12.052 11.933 3.511 1.00 96.38 217 ALA A O 1
ATOM 1733 N N . ARG A 1 218 ? 12.678 11.001 5.460 1.00 97.00 218 ARG A N 1
ATOM 1734 C CA . ARG A 1 218 ? 12.700 12.257 6.235 1.00 97.00 218 ARG A CA 1
ATOM 1735 C C . ARG A 1 218 ? 13.832 13.176 5.791 1.00 97.00 218 ARG A C 1
ATOM 1737 O O . ARG A 1 218 ? 13.576 14.340 5.514 1.00 97.00 218 ARG A O 1
ATOM 1744 N N . GLN A 1 219 ? 15.043 12.636 5.626 1.00 96.94 219 GLN A N 1
ATOM 1745 C CA . GLN A 1 219 ? 16.175 13.388 5.069 1.00 96.94 219 GLN A CA 1
ATOM 1746 C C . GLN A 1 219 ? 15.822 13.986 3.705 1.00 96.94 219 GLN A C 1
ATOM 1748 O O . GLN A 1 219 ? 16.124 15.143 3.452 1.00 96.94 219 GLN A O 1
ATOM 1753 N N . TRP A 1 220 ? 15.148 13.225 2.839 1.00 96.62 220 TRP A N 1
ATOM 1754 C CA . TRP A 1 220 ? 14.664 13.733 1.558 1.00 96.62 220 TRP A CA 1
ATOM 1755 C C . TRP A 1 220 ? 13.612 14.838 1.743 1.00 96.62 220 TRP A C 1
ATOM 1757 O O . TRP A 1 220 ? 13.710 15.892 1.124 1.00 96.62 220 TRP A O 1
ATOM 1767 N N . ARG A 1 221 ? 12.614 14.640 2.612 1.00 95.12 221 ARG A N 1
ATOM 1768 C CA . ARG A 1 221 ? 11.549 15.627 2.856 1.00 95.12 221 ARG A CA 1
ATOM 1769 C C . ARG A 1 221 ? 12.110 16.970 3.324 1.00 95.12 221 ARG A C 1
ATOM 1771 O O . ARG A 1 221 ? 11.713 18.005 2.795 1.00 95.12 221 ARG A O 1
ATOM 1778 N N . ASP A 1 222 ? 13.027 16.931 4.284 1.00 96.12 222 ASP A N 1
ATOM 1779 C CA . ASP A 1 222 ? 13.544 18.112 4.980 1.00 96.12 222 ASP A CA 1
ATOM 1780 C C . ASP A 1 222 ? 14.723 18.768 4.236 1.00 96.12 222 ASP A C 1
ATOM 1782 O O . ASP A 1 222 ? 15.151 19.861 4.590 1.00 96.12 222 ASP A O 1
ATOM 1786 N N . ALA A 1 223 ? 15.247 18.117 3.193 1.00 95.88 223 ALA A N 1
ATOM 1787 C CA . ALA A 1 223 ? 16.325 18.643 2.367 1.00 95.88 223 ALA A CA 1
ATOM 1788 C C . ALA A 1 223 ? 15.847 19.651 1.311 1.00 95.88 223 ALA A C 1
ATOM 1790 O O . ALA A 1 223 ? 14.741 19.553 0.772 1.00 95.88 223 ALA A O 1
ATOM 1791 N N . GLU A 1 224 ? 16.762 20.543 0.928 1.00 94.62 224 GLU A N 1
ATOM 1792 C CA . GLU A 1 224 ? 16.623 21.441 -0.221 1.00 94.62 224 GLU A CA 1
ATOM 1793 C C . GLU A 1 224 ? 16.517 20.675 -1.558 1.00 94.62 224 GLU A C 1
ATOM 1795 O O . GLU A 1 224 ? 17.045 19.561 -1.678 1.00 94.62 224 GLU A O 1
ATOM 1800 N N . PRO A 1 225 ? 15.904 21.257 -2.610 1.00 91.62 225 PRO A N 1
ATOM 1801 C CA . PRO A 1 225 ? 15.657 20.573 -3.885 1.00 91.62 225 PRO A CA 1
ATOM 1802 C C . PRO A 1 225 ? 16.884 19.906 -4.527 1.00 91.62 225 PRO A C 1
ATOM 1804 O O . PRO A 1 225 ? 16.779 18.789 -5.034 1.00 91.62 225 PRO A O 1
ATOM 1807 N N . ALA A 1 226 ? 18.061 20.539 -4.475 1.00 92.06 226 ALA A N 1
ATOM 1808 C CA . ALA A 1 226 ? 19.289 19.952 -5.018 1.00 92.06 226 ALA A CA 1
ATOM 1809 C C . ALA A 1 226 ? 19.709 18.688 -4.245 1.00 92.06 226 ALA A C 1
ATOM 1811 O O . ALA A 1 226 ? 20.025 17.654 -4.836 1.00 92.06 226 ALA A O 1
ATOM 1812 N N . ARG A 1 227 ? 19.633 18.745 -2.911 1.00 94.25 227 ARG A N 1
ATOM 1813 C CA . ARG A 1 227 ? 19.993 17.634 -2.026 1.00 94.25 227 ARG A CA 1
ATOM 1814 C C . ARG A 1 227 ? 18.966 16.498 -2.079 1.00 94.25 227 ARG A C 1
ATOM 1816 O O . ARG A 1 227 ? 19.341 15.336 -1.943 1.00 94.25 227 ARG A O 1
ATOM 1823 N N . ARG A 1 228 ? 17.690 16.798 -2.349 1.00 94.19 228 ARG A N 1
ATOM 1824 C CA . ARG A 1 228 ? 16.644 15.790 -2.611 1.00 94.19 228 ARG A CA 1
ATOM 1825 C C . ARG A 1 228 ? 17.004 14.863 -3.761 1.00 94.19 228 ARG A C 1
ATOM 1827 O O . ARG A 1 228 ? 16.852 13.650 -3.627 1.00 94.19 228 ARG A O 1
ATOM 1834 N N . ASN A 1 229 ? 17.480 15.423 -4.871 1.00 92.69 229 ASN A N 1
ATOM 1835 C CA . ASN A 1 229 ? 17.874 14.631 -6.034 1.00 92.69 229 ASN A CA 1
ATOM 1836 C C . ASN A 1 229 ? 19.042 13.706 -5.689 1.00 92.69 229 ASN A C 1
ATOM 1838 O O . ASN A 1 229 ? 18.976 12.515 -5.964 1.00 92.69 229 ASN A O 1
ATOM 1842 N N . GLU A 1 230 ? 20.057 14.217 -4.993 1.00 94.50 230 GLU A N 1
ATOM 1843 C CA . GLU A 1 230 ? 21.198 13.412 -4.553 1.00 94.50 230 GLU A CA 1
ATOM 1844 C C . GLU A 1 230 ? 20.781 12.253 -3.630 1.00 94.50 230 GLU A C 1
ATOM 1846 O O . GLU A 1 230 ? 21.202 11.112 -3.823 1.00 94.50 230 GLU A O 1
ATOM 1851 N N . ILE A 1 231 ? 19.919 12.515 -2.640 1.00 94.50 231 ILE A N 1
ATOM 1852 C CA . ILE A 1 231 ? 19.403 11.472 -1.742 1.00 94.50 231 ILE A CA 1
ATOM 1853 C C . ILE A 1 231 ? 18.628 10.418 -2.539 1.00 94.50 231 ILE A C 1
ATOM 1855 O O . ILE A 1 231 ? 18.810 9.220 -2.312 1.00 94.50 231 ILE A O 1
ATOM 1859 N N . PHE A 1 232 ? 17.783 10.851 -3.476 1.00 93.69 232 PHE A N 1
ATOM 1860 C CA . PHE A 1 232 ? 16.985 9.947 -4.295 1.00 93.69 232 PHE A CA 1
ATOM 1861 C C . PHE A 1 232 ? 17.848 9.087 -5.229 1.00 93.69 232 PHE A C 1
ATOM 1863 O O . PHE A 1 232 ? 17.608 7.888 -5.320 1.00 93.69 232 PHE A O 1
ATOM 1870 N N . GLU A 1 233 ? 18.883 9.638 -5.861 1.00 92.44 233 GLU A N 1
ATOM 1871 C CA . GLU A 1 233 ? 19.819 8.856 -6.682 1.00 92.44 233 GLU A CA 1
ATOM 1872 C C . GLU A 1 233 ? 20.596 7.835 -5.832 1.00 92.44 233 GLU A C 1
ATOM 1874 O O . GLU A 1 233 ? 20.702 6.650 -6.170 1.00 92.44 233 GLU A O 1
ATOM 1879 N N . ASN A 1 234 ? 21.066 8.257 -4.656 1.00 92.69 234 ASN A N 1
ATOM 1880 C CA . ASN A 1 234 ? 21.857 7.403 -3.773 1.00 92.69 234 ASN A CA 1
ATOM 1881 C C . ASN A 1 234 ? 21.043 6.259 -3.159 1.00 92.69 234 ASN A C 1
ATOM 1883 O O . ASN A 1 234 ? 21.534 5.127 -3.110 1.00 92.69 234 ASN A O 1
ATOM 1887 N N . TRP A 1 235 ? 19.795 6.517 -2.753 1.00 91.88 235 TRP A N 1
ATOM 1888 C CA . TRP A 1 235 ? 18.989 5.583 -1.949 1.00 91.88 235 TRP A CA 1
ATOM 1889 C C . TRP A 1 235 ? 17.716 5.073 -2.621 1.00 91.88 235 TRP A C 1
ATOM 1891 O O . TRP A 1 235 ? 17.171 4.069 -2.179 1.00 91.88 235 TRP A O 1
ATOM 1901 N N . GLY A 1 236 ? 17.229 5.733 -3.668 1.00 93.25 236 GLY A N 1
ATOM 1902 C CA . GLY A 1 236 ? 15.995 5.350 -4.352 1.00 93.25 236 GLY A CA 1
ATOM 1903 C C . GLY A 1 236 ? 14.740 5.527 -3.497 1.00 93.25 236 GLY A C 1
ATOM 1904 O O . GLY A 1 236 ? 13.730 4.871 -3.748 1.00 93.25 236 GLY A O 1
ATOM 1905 N N . VAL A 1 237 ? 14.803 6.383 -2.476 1.00 93.69 237 VAL A N 1
ATOM 1906 C CA . VAL A 1 237 ? 13.736 6.616 -1.495 1.00 93.69 237 VAL A CA 1
ATOM 1907 C C . VAL A 1 237 ? 13.401 8.103 -1.441 1.00 93.69 237 VAL A C 1
ATOM 1909 O O . VAL A 1 237 ? 14.271 8.960 -1.606 1.00 93.69 237 VAL A O 1
ATOM 1912 N N . ARG A 1 238 ? 12.124 8.404 -1.216 1.00 94.06 238 ARG A N 1
ATOM 1913 C CA . ARG A 1 238 ? 11.560 9.753 -1.084 1.00 94.06 238 ARG A CA 1
ATOM 1914 C C . ARG A 1 238 ? 10.364 9.734 -0.136 1.00 94.06 238 ARG A C 1
ATOM 1916 O O . ARG A 1 238 ? 9.871 8.673 0.231 1.00 94.06 238 ARG A O 1
ATOM 1923 N N . TRP A 1 239 ? 9.882 10.913 0.240 1.00 95.81 239 TRP A N 1
ATOM 1924 C CA . TRP A 1 239 ? 8.744 11.027 1.150 1.00 95.81 239 TRP A CA 1
ATOM 1925 C C . TRP A 1 239 ? 7.423 10.588 0.506 1.00 95.81 239 TRP A C 1
ATOM 1927 O O . TRP A 1 239 ? 7.087 11.011 -0.604 1.00 95.81 239 TRP A O 1
ATOM 1937 N N . SER A 1 240 ? 6.657 9.799 1.257 1.00 95.75 240 SER A N 1
ATOM 1938 C CA . SER A 1 240 ? 5.255 9.472 1.002 1.00 95.75 240 SER A CA 1
ATOM 1939 C C . SER A 1 240 ? 4.418 9.901 2.202 1.00 95.75 240 SER A C 1
ATOM 1941 O O . SER A 1 240 ? 4.840 9.707 3.344 1.00 95.75 240 SER A O 1
ATOM 1943 N N . GLU A 1 241 ? 3.214 10.423 1.961 1.00 96.38 241 GLU A N 1
ATOM 1944 C CA . GLU A 1 241 ? 2.275 10.738 3.046 1.00 96.38 241 GLU A CA 1
ATOM 1945 C C . GLU A 1 241 ? 1.908 9.522 3.902 1.00 96.38 241 GLU A C 1
ATOM 1947 O O . GLU A 1 241 ? 1.637 9.685 5.090 1.00 96.38 241 GLU A O 1
ATOM 1952 N N . LEU A 1 242 ? 1.975 8.298 3.362 1.00 96.88 242 LEU A N 1
ATOM 1953 C CA . LEU A 1 242 ? 1.713 7.084 4.141 1.00 96.88 242 LEU A CA 1
ATOM 1954 C C . LEU A 1 242 ? 2.708 6.897 5.297 1.00 96.88 242 LEU A C 1
ATOM 1956 O O . LEU A 1 242 ? 2.352 6.305 6.310 1.00 96.88 242 LEU A O 1
ATOM 1960 N N . LEU A 1 243 ? 3.916 7.467 5.209 1.00 97.12 243 LEU A N 1
ATOM 1961 C CA . LEU A 1 243 ? 4.925 7.414 6.279 1.00 97.12 243 LEU A CA 1
ATOM 1962 C C . LEU A 1 243 ? 4.554 8.246 7.517 1.00 97.12 243 LEU A C 1
ATOM 1964 O O . LEU A 1 243 ? 5.247 8.181 8.534 1.00 97.12 243 LEU A O 1
ATOM 1968 N N . ARG A 1 244 ? 3.476 9.038 7.455 1.00 97.38 244 ARG A N 1
ATOM 1969 C CA . ARG A 1 244 ? 2.896 9.680 8.644 1.00 97.38 244 ARG A CA 1
ATOM 1970 C C . ARG A 1 244 ? 2.132 8.689 9.515 1.00 97.38 244 ARG A C 1
ATOM 1972 O O . ARG A 1 244 ? 1.964 8.949 10.705 1.00 97.38 244 ARG A O 1
ATOM 1979 N N . LEU A 1 245 ? 1.685 7.566 8.949 1.00 97.44 245 LEU A N 1
ATOM 1980 C CA . LEU A 1 245 ? 1.081 6.487 9.717 1.00 97.44 245 LEU A CA 1
ATOM 1981 C C . LEU A 1 245 ? 2.191 5.801 10.530 1.00 97.44 245 LEU A C 1
ATOM 1983 O O . LEU A 1 245 ? 3.097 5.195 9.958 1.00 97.44 245 LEU A O 1
ATOM 1987 N N . PRO A 1 246 ? 2.141 5.861 11.870 1.00 94.81 246 PRO A N 1
ATOM 1988 C CA . PRO A 1 246 ? 3.256 5.492 12.750 1.00 94.81 246 PRO A CA 1
ATOM 1989 C C . PRO A 1 246 ? 3.546 3.987 12.787 1.00 94.81 246 PRO A C 1
ATOM 1991 O O . PRO A 1 246 ? 4.469 3.564 13.481 1.00 94.81 246 PRO A O 1
ATOM 1994 N N . TYR A 1 247 ? 2.714 3.196 12.117 1.00 94.88 247 TYR A N 1
ATOM 1995 C CA . TYR A 1 247 ? 2.755 1.743 12.042 1.00 94.88 247 TYR A CA 1
ATOM 1996 C C . TYR A 1 247 ? 3.027 1.240 10.620 1.00 94.88 247 TYR A C 1
ATOM 1998 O O . TYR A 1 247 ? 3.169 0.035 10.432 1.00 94.88 247 TYR A O 1
ATOM 2006 N N . TRP A 1 248 ? 3.020 2.123 9.613 1.00 96.12 248 TRP A N 1
ATOM 2007 C CA . TRP A 1 248 ? 3.013 1.709 8.217 1.00 96.12 248 TRP A CA 1
ATOM 2008 C C . TRP A 1 248 ? 4.438 1.516 7.695 1.00 96.12 248 TRP A C 1
ATOM 2010 O O . TRP A 1 248 ? 5.208 2.469 7.553 1.00 96.12 248 TRP A O 1
ATOM 2020 N N . ASP A 1 249 ? 4.776 0.257 7.425 1.00 93.88 249 ASP A N 1
ATOM 2021 C CA . ASP A 1 249 ? 6.087 -0.162 6.944 1.00 93.88 249 ASP A CA 1
ATOM 2022 C C . ASP A 1 249 ? 6.044 -0.449 5.430 1.00 93.88 249 ASP A C 1
ATOM 20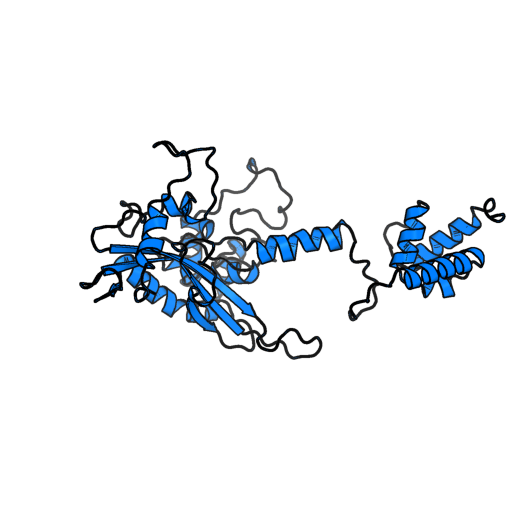24 O O . ASP A 1 249 ? 5.549 -1.507 5.027 1.00 93.88 249 ASP A O 1
ATOM 2028 N N . PRO A 1 250 ? 6.593 0.429 4.568 1.00 93.06 250 PRO A N 1
ATOM 2029 C CA . PRO A 1 250 ? 6.585 0.230 3.119 1.00 93.06 250 PRO A CA 1
ATOM 2030 C C . PRO A 1 250 ? 7.323 -1.037 2.671 1.00 93.06 250 PRO A C 1
ATOM 2032 O O . PRO A 1 250 ? 7.038 -1.539 1.589 1.00 93.06 250 PRO A O 1
ATOM 2035 N N . THR A 1 251 ? 8.254 -1.569 3.468 1.00 90.19 251 THR A N 1
ATOM 2036 C CA . THR A 1 251 ? 9.010 -2.784 3.118 1.00 90.19 251 THR A CA 1
ATOM 2037 C C . THR A 1 251 ? 8.179 -4.058 3.285 1.00 90.19 251 THR A C 1
ATOM 2039 O O . THR A 1 251 ? 8.476 -5.079 2.668 1.00 90.19 251 THR A O 1
ATOM 2042 N N . ARG A 1 252 ? 7.107 -3.994 4.087 1.00 90.69 252 ARG A N 1
ATOM 2043 C CA . ARG A 1 252 ? 6.199 -5.118 4.369 1.00 90.69 252 ARG A CA 1
ATOM 2044 C C . ARG A 1 252 ? 4.810 -4.928 3.777 1.00 90.69 252 ARG A C 1
ATOM 2046 O O . ARG A 1 252 ? 4.141 -5.907 3.462 1.00 90.69 252 ARG A O 1
ATOM 2053 N N . PHE A 1 253 ? 4.358 -3.684 3.678 1.00 94.00 253 PHE A N 1
ATOM 2054 C CA . PHE A 1 253 ? 2.977 -3.340 3.365 1.00 94.00 253 PHE A CA 1
ATOM 2055 C C . PHE A 1 253 ? 2.778 -2.856 1.926 1.00 94.00 253 PHE A C 1
ATOM 2057 O O . PHE A 1 253 ? 1.647 -2.859 1.450 1.00 94.00 253 PHE A O 1
ATOM 2064 N N . ALA A 1 254 ? 3.838 -2.495 1.196 1.00 93.44 254 ALA A N 1
ATOM 2065 C CA . ALA A 1 254 ? 3.748 -2.280 -0.247 1.00 93.44 254 ALA A CA 1
ATOM 2066 C C . ALA A 1 254 ? 3.833 -3.632 -0.971 1.00 93.44 254 ALA A C 1
ATOM 2068 O O . ALA A 1 254 ? 4.922 -4.167 -1.185 1.00 93.44 254 ALA A O 1
ATOM 2069 N N . VAL A 1 255 ? 2.679 -4.203 -1.318 1.00 90.25 255 VAL A N 1
ATOM 2070 C CA . VAL A 1 255 ? 2.604 -5.536 -1.925 1.00 90.25 255 VAL A CA 1
ATOM 2071 C C . VAL A 1 255 ? 2.502 -5.454 -3.446 1.00 90.25 255 VAL A C 1
ATOM 2073 O O . VAL A 1 255 ? 2.056 -4.458 -4.017 1.00 90.25 255 VAL A O 1
ATOM 2076 N N . ILE A 1 256 ? 2.946 -6.517 -4.113 1.00 84.25 256 ILE A N 1
ATOM 2077 C CA . ILE A 1 256 ? 2.846 -6.650 -5.566 1.00 84.25 256 ILE A CA 1
ATOM 2078 C C . ILE A 1 256 ? 1.422 -7.083 -5.907 1.00 84.25 256 ILE A C 1
ATOM 2080 O O . ILE A 1 256 ? 0.959 -8.108 -5.405 1.00 84.25 256 ILE A O 1
ATOM 2084 N N . ASP A 1 257 ? 0.745 -6.341 -6.782 1.00 87.00 257 ASP A N 1
ATOM 2085 C CA . ASP A 1 257 ? -0.542 -6.785 -7.303 1.00 87.00 257 ASP A CA 1
ATOM 2086 C C . ASP A 1 257 ? -0.375 -7.988 -8.242 1.00 87.00 257 ASP A C 1
ATOM 2088 O O . ASP A 1 257 ? 0.275 -7.916 -9.292 1.00 87.00 257 ASP A O 1
ATOM 2092 N N . THR A 1 258 ? -0.985 -9.108 -7.857 1.00 84.38 258 THR A N 1
ATOM 2093 C CA . THR A 1 258 ? -0.934 -10.369 -8.595 1.00 84.38 258 THR A CA 1
ATOM 2094 C C . THR A 1 258 ? -1.597 -10.251 -9.957 1.00 84.38 258 THR A C 1
ATOM 2096 O O . THR A 1 258 ? -1.114 -10.863 -10.907 1.00 84.38 258 THR A O 1
ATOM 2099 N N . MET A 1 259 ? -2.643 -9.433 -10.110 1.00 85.94 259 MET A N 1
ATOM 2100 C CA . MET A 1 259 ? -3.293 -9.279 -11.408 1.00 85.94 259 MET A CA 1
ATOM 2101 C C . MET A 1 259 ? -2.346 -8.639 -12.427 1.00 85.94 259 MET A C 1
ATOM 2103 O O . MET A 1 259 ? -2.115 -9.203 -13.502 1.00 85.94 259 MET A O 1
ATOM 2107 N N . HIS A 1 260 ? -1.765 -7.489 -12.081 1.00 84.25 260 HIS A N 1
ATOM 2108 C CA . HIS A 1 260 ? -0.844 -6.781 -12.964 1.00 84.25 260 HIS A CA 1
ATOM 2109 C C . HIS A 1 260 ? 0.473 -7.532 -13.167 1.00 84.25 260 HIS A C 1
ATOM 2111 O O . HIS A 1 260 ? 0.971 -7.586 -14.291 1.00 84.25 260 HIS A O 1
ATOM 2117 N N . ASN A 1 261 ? 1.031 -8.131 -12.112 1.00 84.31 261 ASN A N 1
ATOM 2118 C CA . ASN A 1 261 ? 2.332 -8.782 -12.204 1.00 84.31 261 ASN A CA 1
ATOM 2119 C C . ASN A 1 261 ? 2.245 -10.186 -12.812 1.00 84.31 261 ASN A C 1
ATOM 2121 O O . ASN A 1 261 ? 2.968 -10.477 -13.755 1.00 84.31 261 ASN A O 1
ATOM 2125 N N . LEU A 1 262 ? 1.353 -11.051 -12.319 1.00 84.88 262 LEU A N 1
ATOM 2126 C CA . LEU A 1 262 ? 1.285 -12.447 -12.756 1.00 84.88 262 LEU A CA 1
ATOM 2127 C C . LEU A 1 262 ? 0.491 -12.597 -14.055 1.00 84.88 262 LEU A C 1
ATOM 2129 O O . LEU A 1 262 ? 1.013 -13.131 -15.027 1.00 84.88 262 LEU A O 1
ATOM 2133 N N . PHE A 1 263 ? -0.760 -12.130 -14.101 1.00 81.44 263 PHE A N 1
ATOM 2134 C CA . PHE A 1 263 ? -1.621 -12.378 -15.265 1.00 81.44 263 PHE A CA 1
ATOM 2135 C C . PHE A 1 263 ? -1.287 -11.464 -16.446 1.00 81.44 263 PHE A C 1
ATOM 2137 O O . PHE A 1 263 ? -1.205 -11.926 -17.585 1.00 81.44 263 PHE A O 1
ATOM 2144 N N . LEU A 1 264 ? -1.093 -10.167 -16.193 1.00 83.69 264 LEU A N 1
ATOM 2145 C CA . LEU A 1 264 ? -0.833 -9.189 -17.257 1.00 83.69 264 LEU A CA 1
ATOM 2146 C C . LEU A 1 264 ? 0.658 -9.043 -17.601 1.00 83.69 264 LEU A C 1
ATOM 2148 O O . LEU A 1 264 ? 0.974 -8.631 -18.722 1.00 83.69 264 LEU A O 1
ATOM 2152 N N . GLY A 1 265 ? 1.545 -9.378 -16.661 1.00 85.06 265 GLY A N 1
ATOM 2153 C CA . GLY A 1 265 ? 2.999 -9.342 -16.804 1.00 85.06 265 GLY A CA 1
ATOM 2154 C C . GLY A 1 265 ? 3.572 -10.701 -17.198 1.00 85.06 265 GLY A C 1
ATOM 2155 O O . GLY A 1 265 ? 3.762 -10.964 -18.383 1.00 85.06 265 GLY A O 1
ATOM 2156 N N . GLU A 1 266 ? 3.821 -11.562 -16.213 1.00 86.12 266 GLU A N 1
ATOM 2157 C CA . GLU A 1 266 ? 4.553 -12.826 -16.366 1.00 86.12 266 GLU A CA 1
ATOM 2158 C C . GLU A 1 266 ? 3.880 -13.801 -17.332 1.00 86.12 266 GLU A C 1
ATOM 2160 O O . GLU A 1 266 ? 4.504 -14.255 -18.286 1.00 86.12 266 GLU A O 1
ATOM 2165 N N . LEU A 1 267 ? 2.588 -14.089 -17.158 1.00 86.56 267 LEU A N 1
ATOM 2166 C CA . LEU A 1 267 ? 1.862 -15.005 -18.041 1.00 86.56 267 LEU A CA 1
ATOM 2167 C C . LEU A 1 267 ? 1.885 -14.506 -19.488 1.00 86.56 267 LEU A C 1
ATOM 2169 O O . LEU A 1 267 ? 2.075 -15.281 -20.425 1.00 86.56 267 LEU A O 1
ATOM 2173 N N . LYS A 1 268 ? 1.726 -13.194 -19.680 1.00 83.38 268 LYS A N 1
ATOM 2174 C CA . LYS A 1 268 ? 1.845 -12.576 -20.998 1.00 83.38 268 LYS A CA 1
ATOM 2175 C C . LYS A 1 268 ? 3.267 -12.714 -21.540 1.00 83.38 268 LYS A C 1
ATOM 2177 O O . LYS A 1 268 ? 3.405 -13.095 -22.696 1.00 83.38 268 LYS A O 1
ATOM 2182 N N . HIS A 1 269 ? 4.297 -12.419 -20.750 1.00 83.00 269 HIS A N 1
ATOM 2183 C CA . HIS A 1 269 ? 5.699 -12.542 -21.155 1.00 83.00 269 HIS A CA 1
ATOM 2184 C C . HIS A 1 269 ? 6.036 -13.985 -21.559 1.00 83.00 269 HIS A C 1
ATOM 2186 O O . HIS A 1 269 ? 6.517 -14.215 -22.667 1.00 83.00 269 HIS A O 1
ATOM 2192 N N . HIS A 1 270 ? 5.676 -14.967 -20.733 1.00 83.81 270 HIS A N 1
ATOM 2193 C CA . HIS A 1 270 ? 5.871 -16.382 -21.032 1.00 83.81 270 HIS A CA 1
ATOM 2194 C C . HIS A 1 270 ? 5.159 -16.804 -22.322 1.00 83.81 270 HIS A C 1
ATOM 2196 O O . HIS A 1 270 ? 5.783 -17.378 -23.210 1.00 83.81 270 HIS A O 1
ATOM 2202 N N . CYS A 1 271 ? 3.880 -16.465 -22.485 1.00 83.31 271 CYS A N 1
ATOM 2203 C CA . CYS A 1 271 ? 3.128 -16.844 -23.681 1.00 83.31 271 CYS A CA 1
ATOM 2204 C C . CYS A 1 271 ? 3.629 -16.143 -24.957 1.00 83.31 271 CYS A C 1
ATOM 2206 O O . CYS A 1 271 ? 3.760 -16.764 -26.010 1.00 83.31 271 CYS A O 1
ATOM 2208 N N . VAL A 1 272 ? 3.874 -14.835 -24.891 1.00 79.38 272 VAL A N 1
ATOM 2209 C CA . VAL A 1 272 ? 4.147 -13.986 -26.063 1.00 79.38 272 VAL A CA 1
ATOM 2210 C C . VAL A 1 272 ? 5.626 -13.998 -26.429 1.00 79.38 272 VAL A C 1
ATOM 2212 O O . VAL A 1 272 ? 5.954 -14.103 -27.607 1.00 79.38 272 VAL A O 1
ATOM 2215 N N . GLU A 1 273 ? 6.510 -13.842 -25.449 1.00 75.88 273 GLU A N 1
ATOM 2216 C CA . GLU A 1 273 ? 7.937 -13.594 -25.673 1.00 75.88 273 GLU A CA 1
ATOM 2217 C C . GLU A 1 273 ? 8.759 -14.876 -25.563 1.00 75.88 273 GLU A C 1
ATOM 2219 O O . GLU A 1 273 ? 9.589 -15.122 -26.433 1.00 75.88 273 GLU A O 1
ATOM 2224 N N . VAL A 1 274 ? 8.491 -15.716 -24.558 1.00 77.31 274 VAL A N 1
ATOM 2225 C CA . VAL A 1 274 ? 9.223 -16.981 -24.370 1.00 77.31 274 VAL A CA 1
ATOM 2226 C C . VAL A 1 274 ? 8.710 -18.060 -25.324 1.00 77.31 274 VAL A C 1
ATOM 2228 O O . VAL A 1 274 ? 9.490 -18.668 -26.051 1.00 77.31 274 VAL A O 1
ATOM 2231 N N . TRP A 1 275 ? 7.396 -18.290 -25.361 1.00 79.25 275 TRP A N 1
ATOM 2232 C CA . TRP A 1 275 ? 6.782 -19.312 -26.219 1.00 79.25 275 TRP A CA 1
ATOM 2233 C C . TRP A 1 275 ? 6.469 -18.822 -27.632 1.00 79.25 275 TRP A C 1
ATOM 2235 O O . TRP A 1 275 ? 6.132 -19.628 -28.496 1.00 79.25 275 TRP A O 1
ATOM 2245 N N . GLY A 1 276 ? 6.580 -17.516 -27.892 1.00 69.62 276 GLY A N 1
ATOM 2246 C CA . GLY A 1 276 ? 6.419 -16.969 -29.238 1.00 69.62 276 GLY A CA 1
ATOM 2247 C C . GLY A 1 276 ? 5.019 -17.160 -29.828 1.00 69.62 276 GLY A C 1
ATOM 2248 O O . GLY A 1 276 ? 4.875 -17.145 -31.051 1.00 69.62 276 GLY A O 1
ATOM 2249 N N . ILE A 1 277 ? 3.986 -17.332 -28.989 1.00 76.56 277 ILE A N 1
ATOM 2250 C CA . ILE A 1 277 ? 2.593 -17.510 -29.442 1.00 76.56 277 ILE A CA 1
ATOM 2251 C C . ILE A 1 277 ? 2.137 -16.281 -30.247 1.00 76.56 277 ILE A C 1
ATOM 2253 O O . ILE A 1 277 ? 1.349 -16.391 -31.188 1.00 76.56 277 ILE A O 1
ATOM 2257 N N . ASP A 1 278 ? 2.683 -15.106 -29.926 1.00 62.91 278 ASP A N 1
ATOM 2258 C CA . ASP A 1 278 ? 2.553 -13.910 -30.749 1.00 62.91 278 ASP A CA 1
ATOM 2259 C C . ASP A 1 278 ? 3.659 -13.887 -31.813 1.00 62.91 278 ASP A C 1
ATOM 2261 O O . ASP A 1 278 ? 4.741 -13.325 -31.620 1.00 62.91 278 ASP A O 1
ATOM 2265 N N . VAL A 1 279 ? 3.393 -14.486 -32.977 1.00 49.50 279 VAL A N 1
ATOM 2266 C CA . VAL A 1 279 ? 4.235 -14.283 -34.162 1.00 49.50 279 VAL A CA 1
ATOM 2267 C C . VAL A 1 279 ? 4.071 -12.828 -34.611 1.00 49.50 279 VAL A C 1
ATOM 2269 O O . VAL A 1 279 ? 3.260 -12.510 -35.482 1.00 49.50 279 VAL A O 1
ATOM 2272 N N . LYS A 1 280 ? 4.854 -11.921 -34.015 1.00 49.12 280 LYS A N 1
ATOM 2273 C CA . LYS A 1 280 ? 4.943 -10.520 -34.435 1.00 49.12 280 LYS A CA 1
ATOM 2274 C C . LYS A 1 280 ? 5.512 -10.466 -35.852 1.00 49.12 280 LYS A C 1
ATOM 2276 O O . LYS A 1 280 ? 6.728 -10.517 -36.070 1.00 49.12 280 LYS A O 1
ATOM 2281 N N . ASP A 1 281 ? 4.628 -10.356 -36.838 1.00 42.12 281 ASP A N 1
ATOM 2282 C CA . ASP A 1 281 ? 4.995 -9.830 -38.146 1.00 42.12 281 ASP A CA 1
ATOM 2283 C C . ASP A 1 281 ? 5.369 -8.355 -37.939 1.00 42.12 281 ASP A C 1
ATOM 2285 O O . ASP A 1 281 ? 4.573 -7.567 -37.427 1.00 42.12 281 ASP A O 1
ATOM 2289 N N . LYS A 1 282 ? 6.616 -7.987 -38.264 1.00 41.62 282 LYS A N 1
ATOM 2290 C CA . LYS A 1 282 ? 7.169 -6.625 -38.131 1.00 41.62 282 LYS A CA 1
ATOM 2291 C C . LYS A 1 282 ? 6.526 -5.650 -39.138 1.00 41.62 282 LYS A C 1
ATOM 2293 O O . LYS A 1 282 ? 7.226 -4.986 -39.892 1.00 41.62 282 LYS A O 1
ATOM 2298 N N . SER A 1 283 ? 5.203 -5.556 -39.180 1.00 39.81 283 SER A N 1
ATOM 2299 C CA . SER A 1 283 ? 4.493 -4.447 -39.813 1.00 39.81 283 SER A CA 1
ATOM 2300 C C . SER A 1 283 ? 4.024 -3.509 -38.708 1.00 39.81 283 SER A C 1
ATOM 2302 O O . SER A 1 283 ? 3.168 -3.876 -37.901 1.00 39.81 283 SER A O 1
ATOM 2304 N N . GLY A 1 284 ? 4.619 -2.318 -38.639 1.00 37.53 284 GLY A N 1
ATOM 2305 C CA . GLY A 1 284 ? 4.199 -1.266 -37.718 1.00 37.53 284 GLY A CA 1
ATOM 2306 C C . GLY A 1 284 ? 2.691 -1.004 -37.807 1.00 37.53 284 GLY A C 1
ATOM 2307 O O . GLY A 1 284 ? 2.102 -1.048 -38.884 1.00 37.53 284 GLY A O 1
ATOM 2308 N N . GLY A 1 285 ? 2.068 -0.748 -36.655 1.00 40.72 285 GLY A N 1
ATOM 2309 C CA . GLY A 1 285 ? 0.638 -0.446 -36.550 1.00 40.72 285 GLY A CA 1
ATOM 2310 C C . GLY A 1 285 ? -0.238 -1.695 -36.455 1.00 40.72 285 GLY A C 1
ATOM 2311 O O . GLY A 1 285 ? -0.834 -2.141 -37.432 1.00 40.72 285 GLY A O 1
ATOM 2312 N N . GLY A 1 286 ? -0.365 -2.249 -35.246 1.00 43.00 286 GLY A N 1
ATOM 2313 C CA . GLY A 1 286 ? -1.161 -3.446 -34.980 1.00 43.00 286 GLY A CA 1
ATOM 2314 C C . GLY A 1 286 ? -2.639 -3.296 -35.358 1.00 43.00 286 GLY A C 1
ATOM 2315 O O . GLY A 1 286 ? -3.458 -2.834 -34.557 1.00 43.00 286 GLY A O 1
ATOM 2316 N N . LYS A 1 287 ? -3.025 -3.784 -36.539 1.00 43.44 287 LYS A N 1
ATOM 2317 C CA . LYS A 1 287 ? -4.345 -4.396 -36.732 1.00 43.44 287 LYS A CA 1
ATOM 2318 C C . LYS A 1 287 ? -4.284 -5.767 -36.059 1.00 43.44 287 LYS A C 1
ATOM 2320 O O . LYS A 1 287 ? -3.398 -6.553 -36.367 1.00 43.44 287 LYS A O 1
ATOM 2325 N N . LYS A 1 288 ? -5.195 -6.038 -35.113 1.00 47.25 288 LYS A N 1
ATOM 2326 C CA . LYS A 1 288 ? -5.343 -7.377 -34.519 1.00 47.25 288 LYS A CA 1
ATOM 2327 C C . LYS A 1 288 ? -5.600 -8.345 -35.677 1.00 47.25 288 LYS A C 1
ATOM 2329 O O . LYS A 1 288 ? -6.637 -8.236 -36.332 1.00 47.25 288 LYS A O 1
ATOM 2334 N N . ILE A 1 289 ? -4.637 -9.209 -35.982 1.00 56.50 289 ILE A N 1
ATOM 2335 C CA . ILE A 1 289 ? -4.770 -10.196 -37.051 1.00 56.50 289 ILE A CA 1
ATOM 2336 C C . ILE A 1 289 ? -5.826 -11.197 -36.582 1.00 56.50 289 ILE A C 1
ATOM 2338 O O . ILE A 1 289 ? -5.660 -11.829 -35.543 1.00 56.50 289 ILE A O 1
ATOM 2342 N N . ARG A 1 290 ? -6.947 -11.308 -37.307 1.00 66.12 290 ARG A N 1
ATOM 2343 C CA . ARG A 1 290 ? -7.954 -12.330 -36.997 1.00 66.12 290 ARG A CA 1
ATOM 2344 C C . ARG A 1 290 ? -7.350 -13.720 -37.260 1.00 66.12 290 ARG A C 1
ATOM 2346 O O . ARG A 1 290 ? -6.737 -13.900 -38.328 1.00 66.12 290 ARG A O 1
ATOM 2353 N N . PRO A 1 291 ? -7.510 -14.683 -36.331 1.00 69.62 291 PRO A N 1
ATOM 2354 C CA . PRO A 1 291 ? -7.173 -16.076 -36.591 1.00 69.62 291 PRO A CA 1
ATOM 2355 C C . PRO A 1 291 ? -7.908 -16.557 -37.842 1.00 69.62 291 PRO A C 1
ATOM 2357 O O . PRO A 1 291 ? -9.063 -16.192 -38.062 1.00 69.62 291 PRO A O 1
ATOM 2360 N N . HIS A 1 292 ? -7.224 -17.324 -38.684 1.00 80.69 292 HIS A N 1
ATOM 2361 C CA . HIS A 1 292 ? -7.865 -17.972 -39.824 1.00 80.69 292 HIS A CA 1
ATOM 2362 C C . HIS A 1 292 ? -8.717 -19.150 -39.347 1.00 80.69 292 HIS A C 1
ATOM 2364 O O . HIS A 1 292 ? -8.292 -19.877 -38.445 1.00 80.69 292 HIS A O 1
ATOM 2370 N N . THR A 1 293 ? -9.877 -19.357 -39.974 1.00 82.81 293 THR A N 1
ATOM 2371 C CA . THR A 1 293 ? -10.671 -20.586 -39.799 1.00 82.81 293 THR A CA 1
ATOM 2372 C C . THR A 1 293 ? -9.896 -21.803 -40.325 1.00 82.81 293 THR A C 1
ATOM 2374 O O . THR A 1 293 ? -8.997 -21.619 -41.149 1.00 82.81 293 THR A O 1
ATOM 2377 N N . PRO A 1 294 ? -10.228 -23.041 -39.914 1.00 79.56 294 PRO A N 1
ATOM 2378 C CA . PRO A 1 294 ? -9.561 -24.244 -40.423 1.00 79.56 294 PRO A CA 1
ATOM 2379 C C . PRO A 1 294 ? -9.488 -24.310 -41.959 1.00 79.56 294 PRO A C 1
ATOM 2381 O O . PRO A 1 294 ? -8.420 -24.562 -42.514 1.00 79.56 294 PRO A O 1
ATOM 2384 N N . ASP A 1 295 ? -10.570 -23.953 -42.661 1.00 84.50 295 ASP A N 1
ATOM 2385 C CA . ASP A 1 295 ? -10.597 -23.929 -44.133 1.00 84.50 295 ASP A CA 1
ATOM 2386 C C . ASP A 1 295 ? -9.639 -22.895 -44.731 1.00 84.50 295 ASP A C 1
ATOM 2388 O O . ASP A 1 295 ? -8.999 -23.129 -45.757 1.00 84.50 295 ASP A O 1
ATOM 2392 N N . GLN A 1 296 ? -9.521 -21.732 -44.087 1.00 80.69 296 GLN A N 1
ATOM 2393 C CA . GLN A 1 296 ? -8.568 -20.706 -44.495 1.00 80.69 296 GLN A CA 1
ATOM 2394 C C . GLN A 1 296 ? -7.136 -21.176 -44.235 1.00 80.69 296 GLN A C 1
ATOM 2396 O O . GLN A 1 296 ? -6.286 -21.013 -45.102 1.00 80.69 296 GLN A O 1
ATOM 2401 N N . GLN A 1 297 ? -6.863 -21.788 -43.080 1.00 82.19 297 GLN A N 1
ATOM 2402 C CA . GLN A 1 297 ? -5.542 -22.341 -42.773 1.00 82.19 297 GLN A CA 1
ATOM 2403 C C . GLN A 1 297 ? -5.120 -23.377 -43.819 1.00 82.19 297 GLN A C 1
ATOM 2405 O O . GLN A 1 297 ? -4.000 -23.287 -44.317 1.00 82.19 297 GLN A O 1
ATOM 2410 N N . LYS A 1 298 ? -6.033 -24.276 -44.212 1.00 84.50 298 LYS A N 1
ATOM 2411 C CA . LYS A 1 298 ? -5.801 -25.267 -45.268 1.00 84.50 298 LYS A CA 1
ATOM 2412 C C . LYS A 1 298 ? -5.394 -24.611 -46.591 1.00 84.50 298 LYS A C 1
ATOM 2414 O O . LYS A 1 298 ? -4.319 -24.903 -47.095 1.00 84.50 298 LYS A O 1
ATOM 2419 N N . ARG A 1 299 ? -6.166 -23.633 -47.082 1.00 87.50 299 ARG A N 1
ATOM 2420 C CA . ARG A 1 299 ? -5.836 -22.908 -48.328 1.00 87.50 299 ARG A CA 1
ATOM 2421 C C . ARG A 1 299 ? -4.469 -22.226 -48.281 1.00 87.50 299 ARG A C 1
ATOM 2423 O O . ARG A 1 299 ? -3.729 -22.267 -49.252 1.00 87.50 299 ARG A O 1
ATOM 2430 N N . TYR A 1 300 ? -4.123 -21.605 -47.152 1.00 86.06 300 TYR A N 1
ATOM 2431 C CA . TYR A 1 300 ? -2.819 -20.951 -46.994 1.00 86.06 300 TYR A CA 1
ATOM 2432 C C . TYR A 1 300 ? -1.651 -21.947 -46.973 1.00 86.06 300 TYR A C 1
ATOM 2434 O O . TYR A 1 300 ? -0.558 -21.587 -47.409 1.00 86.06 300 TYR A O 1
ATOM 2442 N N . LEU A 1 301 ? -1.862 -23.165 -46.467 1.00 85.19 301 LEU A N 1
ATOM 2443 C CA . LEU A 1 301 ? -0.869 -24.240 -46.505 1.00 85.19 301 LEU A CA 1
ATOM 2444 C C . LEU A 1 301 ? -0.742 -24.842 -47.911 1.00 85.19 301 LEU A C 1
ATOM 2446 O O . LEU A 1 301 ? 0.382 -25.023 -48.371 1.00 85.19 301 LEU A O 1
ATOM 2450 N N . ASP A 1 302 ? -1.858 -25.062 -48.610 1.00 88.69 302 ASP A N 1
ATOM 2451 C CA . ASP A 1 302 ? -1.873 -25.548 -49.999 1.00 88.69 302 ASP A CA 1
ATOM 2452 C C . ASP A 1 302 ? -1.148 -24.559 -50.933 1.00 88.69 302 ASP A C 1
ATOM 2454 O O . ASP A 1 302 ? -0.272 -24.941 -51.712 1.00 88.69 302 ASP A O 1
ATOM 2458 N N . ASP A 1 303 ? -1.427 -23.260 -50.782 1.00 87.81 303 ASP A N 1
ATOM 2459 C CA . ASP A 1 303 ? -0.724 -22.185 -51.487 1.00 87.81 303 ASP A CA 1
ATOM 2460 C C . ASP A 1 303 ? 0.775 -22.167 -51.146 1.00 87.81 303 ASP A C 1
ATOM 2462 O O . ASP A 1 303 ? 1.615 -22.000 -52.033 1.00 87.81 303 ASP A O 1
ATOM 2466 N N . ALA A 1 304 ? 1.137 -22.341 -49.868 1.00 87.50 304 ALA A N 1
ATOM 2467 C CA . ALA A 1 304 ? 2.537 -22.382 -49.445 1.00 87.50 304 ALA A CA 1
ATOM 2468 C C . ALA A 1 304 ? 3.288 -23.543 -50.097 1.00 87.50 304 ALA A C 1
ATOM 2470 O O . ALA A 1 304 ? 4.394 -23.338 -50.598 1.00 87.50 304 ALA A O 1
ATOM 2471 N N . LEU A 1 305 ? 2.678 -24.729 -50.129 1.00 85.94 305 LEU A N 1
ATOM 2472 C CA . LEU A 1 305 ? 3.221 -25.911 -50.788 1.00 85.94 305 LEU A CA 1
ATOM 2473 C C . LEU A 1 305 ? 3.424 -25.647 -52.287 1.00 85.94 305 LEU A C 1
ATOM 2475 O O . LEU A 1 305 ? 4.532 -25.805 -52.797 1.00 85.94 305 LEU A O 1
ATOM 2479 N N . ALA A 1 306 ? 2.393 -25.147 -52.975 1.00 86.81 306 ALA A N 1
ATOM 2480 C CA . ALA A 1 306 ? 2.458 -24.846 -54.402 1.00 86.81 306 ALA A CA 1
ATOM 2481 C C . ALA A 1 306 ? 3.542 -23.804 -54.730 1.00 86.81 306 ALA A C 1
ATOM 2483 O O . ALA A 1 306 ? 4.261 -23.934 -55.724 1.00 86.81 306 ALA A O 1
ATOM 2484 N N . TYR A 1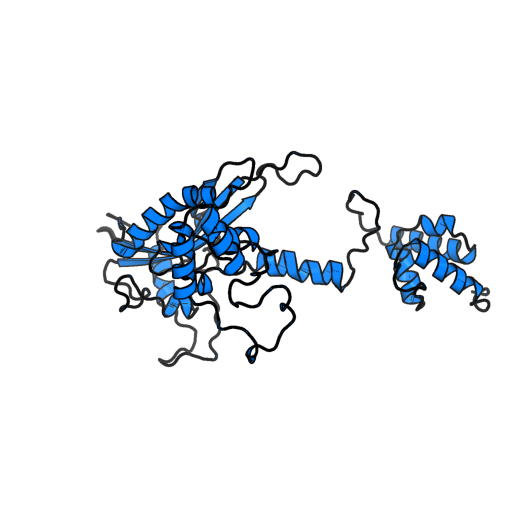 307 ? 3.704 -22.766 -53.905 1.00 90.94 307 TYR A N 1
ATOM 2485 C CA . TYR A 1 307 ? 4.744 -21.757 -54.117 1.00 90.94 307 TYR A CA 1
ATOM 2486 C C . TYR A 1 307 ? 6.148 -22.267 -53.772 1.00 90.94 307 TYR A C 1
ATOM 2488 O O . TYR A 1 307 ? 7.106 -21.833 -54.412 1.00 90.94 307 TYR A O 1
ATOM 2496 N N . LEU A 1 308 ? 6.285 -23.196 -52.819 1.00 86.44 308 LEU A N 1
ATOM 2497 C CA . LEU A 1 308 ? 7.553 -23.873 -52.523 1.00 86.44 308 LEU A CA 1
ATOM 2498 C C . LEU A 1 308 ? 7.985 -24.781 -53.676 1.00 86.44 308 LEU A C 1
ATOM 2500 O O . LEU A 1 308 ? 9.129 -24.673 -54.119 1.00 86.44 308 LEU A O 1
ATOM 2504 N N . MET A 1 309 ? 7.073 -25.593 -54.221 1.00 82.06 309 MET A N 1
ATOM 2505 C CA . MET A 1 309 ? 7.350 -26.455 -55.381 1.00 82.06 309 MET A CA 1
ATOM 2506 C C . MET A 1 309 ? 7.765 -25.634 -56.607 1.00 82.06 309 MET A C 1
ATOM 2508 O O . MET A 1 309 ? 8.741 -25.958 -57.280 1.00 82.06 309 MET A O 1
ATOM 2512 N N . ASN A 1 310 ? 7.086 -24.508 -56.841 1.00 84.00 310 ASN A N 1
ATOM 2513 C CA . ASN A 1 310 ? 7.406 -23.582 -57.930 1.00 84.00 310 ASN A CA 1
ATOM 2514 C C . ASN A 1 310 ? 8.572 -22.627 -57.619 1.00 84.00 310 ASN A C 1
ATOM 2516 O O . ASN A 1 310 ? 8.945 -21.817 -58.468 1.00 84.00 310 ASN A O 1
ATOM 2520 N N . ARG A 1 311 ? 9.152 -22.697 -56.412 1.00 84.75 311 ARG A N 1
ATOM 2521 C CA . ARG A 1 311 ? 10.281 -21.867 -55.954 1.00 84.75 311 ARG A CA 1
ATOM 2522 C C . ARG A 1 311 ? 10.011 -20.354 -56.061 1.00 84.75 311 ARG A C 1
ATOM 2524 O O . ARG A 1 311 ? 10.927 -19.558 -56.277 1.00 84.75 311 ARG A O 1
ATOM 2531 N N . ASP A 1 312 ? 8.755 -19.940 -55.883 1.00 85.31 312 ASP A N 1
ATOM 2532 C CA . ASP A 1 312 ? 8.314 -18.548 -56.023 1.00 85.31 312 ASP A CA 1
ATOM 2533 C C . ASP A 1 312 ? 8.475 -17.778 -54.702 1.00 85.31 312 ASP A C 1
ATOM 2535 O O . ASP A 1 312 ? 7.563 -1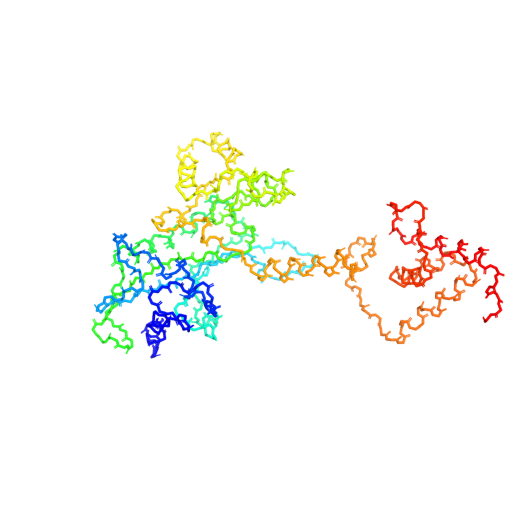7.665 -53.873 1.00 85.31 312 ASP A O 1
ATOM 2539 N N . SER A 1 313 ? 9.665 -17.200 -54.516 1.00 84.00 313 SER A N 1
ATOM 2540 C CA . SER A 1 313 ? 10.001 -16.385 -53.341 1.00 84.00 313 SER A CA 1
ATOM 2541 C C . SER A 1 313 ? 9.085 -15.173 -53.161 1.00 84.00 313 SER A C 1
ATOM 2543 O O . SER A 1 313 ? 8.795 -14.778 -52.027 1.00 84.00 313 SER A O 1
ATOM 2545 N N . LYS A 1 314 ? 8.578 -14.592 -54.257 1.00 85.12 314 LYS A N 1
ATOM 2546 C CA . LYS A 1 314 ? 7.706 -13.414 -54.207 1.00 85.12 314 LYS A CA 1
ATOM 2547 C C . LYS A 1 314 ? 6.335 -13.789 -53.667 1.00 85.12 314 LYS A C 1
ATOM 2549 O O . LYS A 1 314 ? 5.811 -13.066 -52.821 1.00 85.12 314 LYS A O 1
ATOM 2554 N N . LYS A 1 315 ? 5.755 -14.908 -54.097 1.00 86.69 315 LYS A N 1
ATOM 2555 C CA . LYS A 1 315 ? 4.461 -15.371 -53.571 1.00 86.69 315 LYS A CA 1
ATOM 2556 C C . LYS A 1 315 ? 4.573 -15.914 -52.148 1.00 86.69 315 LYS A C 1
ATOM 2558 O O . LYS A 1 315 ? 3.732 -15.566 -51.320 1.00 86.69 315 LYS A O 1
ATOM 2563 N N . LEU A 1 316 ? 5.655 -16.616 -51.803 1.00 84.69 316 LEU A N 1
ATOM 2564 C CA . LEU A 1 316 ? 5.921 -17.032 -50.417 1.00 84.69 316 LEU A CA 1
ATOM 2565 C C . LEU A 1 316 ? 6.040 -15.843 -49.461 1.00 84.69 316 LEU A C 1
ATOM 2567 O O . LEU A 1 316 ? 5.548 -15.888 -48.333 1.00 84.69 316 LEU A O 1
ATOM 2571 N N . SER A 1 317 ? 6.600 -14.725 -49.931 1.00 82.38 317 SER A N 1
ATOM 2572 C CA . SER A 1 317 ? 6.675 -13.495 -49.139 1.00 82.38 317 SER A CA 1
ATOM 2573 C C . SER A 1 317 ? 5.300 -12.881 -48.817 1.00 82.38 317 SER A C 1
ATOM 2575 O O . SER A 1 317 ? 5.196 -12.093 -47.873 1.00 82.38 317 SER A O 1
ATOM 2577 N N . LYS A 1 318 ? 4.229 -13.266 -49.532 1.00 84.75 318 LYS A N 1
ATOM 2578 C CA . LYS A 1 318 ? 2.846 -12.810 -49.293 1.00 84.75 318 LYS A CA 1
ATOM 2579 C C . LYS A 1 318 ? 2.096 -13.648 -48.250 1.00 84.75 318 LYS A C 1
ATOM 2581 O O . LYS A 1 318 ? 1.165 -13.138 -47.630 1.00 84.75 318 LYS A O 1
ATOM 2586 N N . ILE A 1 319 ? 2.508 -14.892 -48.001 1.00 84.62 319 ILE A N 1
ATOM 2587 C CA . ILE A 1 319 ? 1.901 -15.773 -46.985 1.00 84.62 319 ILE A CA 1
ATOM 2588 C C . ILE A 1 319 ? 2.239 -15.266 -45.582 1.00 84.62 319 ILE A C 1
ATOM 2590 O O . ILE A 1 319 ? 3.336 -14.763 -45.375 1.00 84.62 319 ILE A O 1
ATOM 2594 N N . ARG A 1 320 ? 1.328 -15.347 -44.600 1.00 82.94 320 ARG A N 1
ATOM 2595 C CA . ARG A 1 320 ? 1.610 -14.859 -43.228 1.00 82.94 320 ARG A CA 1
ATOM 2596 C C . ARG A 1 320 ? 2.860 -15.535 -42.654 1.00 82.94 320 ARG A C 1
ATOM 2598 O O . ARG A 1 320 ? 3.039 -16.737 -42.843 1.00 82.94 320 ARG A O 1
ATOM 2605 N N . LYS A 1 321 ? 3.697 -14.787 -41.921 1.00 82.25 321 LYS A N 1
ATOM 2606 C CA . LYS A 1 321 ? 4.968 -15.315 -41.391 1.00 82.25 321 LYS A CA 1
ATOM 2607 C C . LYS A 1 321 ? 4.779 -16.570 -40.544 1.00 82.25 321 LYS A C 1
ATOM 2609 O O . LYS A 1 321 ? 5.582 -17.475 -40.696 1.00 82.25 321 LYS A O 1
ATOM 2614 N N . GLY A 1 322 ? 3.705 -16.641 -39.750 1.00 79.62 322 GLY A N 1
ATOM 2615 C CA . GLY A 1 322 ? 3.387 -17.806 -38.916 1.00 79.62 322 GLY A CA 1
ATOM 2616 C C . GLY A 1 322 ? 3.409 -19.132 -39.683 1.00 79.62 322 GLY A C 1
ATOM 2617 O O . GLY A 1 322 ? 4.086 -20.057 -39.257 1.00 79.62 322 GLY A O 1
ATOM 2618 N N . TYR A 1 323 ? 2.774 -19.205 -40.860 1.00 84.38 323 TYR A N 1
ATOM 2619 C CA . TYR A 1 323 ? 2.794 -20.430 -41.674 1.00 84.38 323 TYR A CA 1
ATOM 2620 C C . TYR A 1 323 ? 4.197 -20.756 -42.185 1.00 84.38 323 TYR A C 1
ATOM 2622 O O . TYR A 1 323 ? 4.631 -21.898 -42.107 1.00 84.38 323 TYR A O 1
ATOM 2630 N N . ILE A 1 324 ? 4.924 -19.747 -42.668 1.00 85.12 324 ILE A N 1
ATOM 2631 C CA . ILE A 1 324 ? 6.283 -19.917 -43.192 1.00 85.12 324 ILE A CA 1
ATOM 2632 C C . ILE A 1 324 ? 7.235 -20.412 -42.093 1.00 85.12 324 ILE A C 1
ATOM 2634 O O . ILE A 1 324 ? 8.027 -21.321 -42.330 1.00 85.12 324 ILE A O 1
ATOM 2638 N N . THR A 1 325 ? 7.137 -19.860 -40.881 1.00 83.88 325 THR A N 1
ATOM 2639 C CA . THR A 1 325 ? 7.946 -20.304 -39.740 1.00 83.88 325 THR A CA 1
ATOM 2640 C C . THR A 1 325 ? 7.568 -21.706 -39.285 1.00 83.88 325 THR A C 1
ATOM 2642 O O . THR A 1 325 ? 8.464 -22.499 -39.024 1.00 83.88 325 THR A O 1
ATOM 2645 N N . SER A 1 326 ? 6.275 -22.046 -39.247 1.00 81.94 326 SER A N 1
ATOM 2646 C CA . SER A 1 326 ? 5.827 -23.390 -38.865 1.00 81.94 326 SER A CA 1
ATOM 2647 C C . SER A 1 326 ? 6.278 -24.455 -39.867 1.00 81.94 326 SER A C 1
ATOM 2649 O O . SER A 1 326 ? 6.742 -25.510 -39.450 1.00 81.94 326 SER A O 1
ATOM 2651 N N . ILE A 1 327 ? 6.214 -24.173 -41.175 1.00 84.94 327 ILE A N 1
ATOM 2652 C CA . ILE A 1 327 ? 6.719 -25.087 -42.213 1.00 84.94 327 ILE A CA 1
ATOM 2653 C C . ILE A 1 327 ? 8.234 -25.277 -42.066 1.00 84.94 327 ILE A C 1
ATOM 2655 O O . ILE A 1 327 ? 8.714 -26.406 -42.128 1.00 84.94 327 ILE A O 1
ATOM 2659 N N . ALA A 1 328 ? 8.993 -24.202 -41.832 1.00 84.38 328 ALA A N 1
ATOM 2660 C CA . ALA A 1 328 ? 10.438 -24.297 -41.623 1.00 84.38 328 ALA A CA 1
ATOM 2661 C C . ALA A 1 328 ? 10.792 -25.121 -40.375 1.00 84.38 328 ALA A C 1
ATOM 2663 O O . ALA A 1 328 ? 11.626 -26.018 -40.457 1.00 84.38 328 ALA A O 1
ATOM 2664 N N . GLN A 1 329 ? 10.117 -24.875 -39.250 1.00 82.69 329 GLN A N 1
ATOM 2665 C CA . GLN A 1 329 ? 10.324 -25.610 -38.000 1.00 82.69 329 GLN A CA 1
ATOM 2666 C C . GLN A 1 329 ? 9.986 -27.097 -38.133 1.00 82.69 329 GLN A C 1
ATOM 2668 O O . GLN A 1 329 ? 10.768 -27.930 -37.684 1.00 82.69 329 GLN A O 1
ATOM 2673 N N . LEU A 1 330 ? 8.870 -27.435 -38.792 1.00 83.50 330 LEU A N 1
ATOM 2674 C CA . LEU A 1 330 ? 8.465 -28.825 -39.027 1.00 83.50 330 LEU A CA 1
ATOM 2675 C C . LEU A 1 330 ? 9.519 -29.610 -39.822 1.00 83.50 330 LEU A C 1
ATOM 2677 O O . LEU A 1 330 ? 9.687 -30.804 -39.606 1.00 83.50 330 LEU A O 1
ATOM 2681 N N . ASN A 1 331 ? 10.242 -28.932 -40.715 1.00 83.00 331 ASN A N 1
ATOM 2682 C CA . ASN A 1 331 ? 11.282 -29.532 -41.550 1.00 83.00 331 ASN A CA 1
ATOM 2683 C C . ASN A 1 331 ? 12.704 -29.330 -40.987 1.00 83.00 331 ASN A C 1
ATOM 2685 O O . ASN A 1 331 ? 13.679 -29.614 -41.679 1.00 83.00 331 ASN A O 1
ATOM 2689 N N . GLY A 1 332 ? 12.848 -28.827 -39.753 1.00 82.31 332 GLY A N 1
ATOM 2690 C CA . GLY A 1 332 ? 14.151 -28.633 -39.103 1.00 82.31 332 GLY A CA 1
ATOM 2691 C C . GLY A 1 332 ? 15.025 -27.529 -39.719 1.00 82.31 332 GLY A C 1
ATOM 2692 O O . GLY A 1 332 ? 16.247 -27.563 -39.589 1.00 82.31 332 GLY A O 1
ATOM 2693 N N . ILE A 1 333 ? 14.427 -26.550 -40.403 1.00 82.25 333 ILE A N 1
ATOM 2694 C CA . ILE A 1 333 ? 15.138 -25.512 -41.162 1.00 82.25 333 ILE A CA 1
ATOM 2695 C C . ILE A 1 333 ? 15.287 -24.243 -40.320 1.00 82.25 333 ILE A C 1
ATOM 2697 O O . ILE A 1 333 ? 14.297 -23.607 -39.949 1.00 82.25 333 ILE A O 1
ATOM 2701 N N . THR A 1 334 ? 16.534 -23.816 -40.109 1.00 77.94 334 THR A N 1
ATOM 2702 C CA . THR A 1 334 ? 16.868 -22.561 -39.418 1.00 77.94 334 THR A CA 1
ATOM 2703 C C . THR A 1 334 ? 17.647 -21.623 -40.352 1.00 77.94 334 THR A C 1
ATOM 2705 O O . THR A 1 334 ? 18.627 -22.062 -40.955 1.00 77.94 334 THR A O 1
ATOM 2708 N N . PRO A 1 335 ? 17.257 -20.340 -40.501 1.00 76.56 335 PRO A N 1
ATOM 2709 C CA . PRO A 1 335 ? 17.994 -19.389 -41.334 1.00 76.56 335 PRO A CA 1
ATOM 2710 C C . PRO A 1 335 ? 19.399 -19.076 -40.790 1.00 76.56 335 PRO A C 1
ATOM 2712 O O . PRO A 1 335 ? 19.564 -18.870 -39.589 1.00 76.56 335 PRO A O 1
ATOM 2715 N N . THR A 1 336 ? 20.392 -18.957 -41.675 1.00 67.69 336 THR A N 1
ATOM 2716 C CA . THR A 1 336 ? 21.775 -18.552 -41.356 1.00 67.69 336 THR A CA 1
ATOM 2717 C C . THR A 1 336 ? 22.120 -17.183 -41.970 1.00 67.69 336 THR A C 1
ATOM 2719 O O . THR A 1 336 ? 21.811 -16.955 -43.145 1.00 67.69 336 THR A O 1
ATOM 2722 N N . PRO A 1 337 ? 22.775 -16.257 -41.231 1.00 57.69 337 PRO A N 1
ATOM 2723 C CA . PRO A 1 337 ? 23.137 -16.321 -39.807 1.00 57.69 337 PRO A CA 1
ATOM 2724 C C . PRO A 1 337 ? 21.916 -16.206 -38.869 1.00 57.69 337 PRO A C 1
ATOM 2726 O O . PRO A 1 337 ? 20.931 -15.536 -39.197 1.00 57.69 337 PRO A O 1
ATOM 2729 N N . SER A 1 338 ? 22.007 -16.847 -37.696 1.00 56.97 338 SER A N 1
ATOM 2730 C CA . SER A 1 338 ? 20.945 -16.983 -36.678 1.00 56.97 338 SER A CA 1
ATOM 2731 C C . SER A 1 338 ? 20.380 -15.660 -36.159 1.00 56.97 338 SER A C 1
ATOM 2733 O O . SER A 1 338 ? 19.266 -15.619 -35.639 1.00 56.97 338 SER A O 1
ATOM 2735 N N . ASP A 1 339 ? 21.115 -14.566 -36.346 1.00 53.75 339 ASP A N 1
ATOM 2736 C CA . ASP A 1 339 ? 20.818 -13.264 -35.745 1.00 53.75 339 ASP A CA 1
ATOM 2737 C C . ASP A 1 339 ? 19.728 -12.476 -36.494 1.00 53.75 339 ASP A C 1
ATOM 2739 O O . ASP A 1 339 ? 19.300 -11.407 -36.055 1.00 53.75 339 ASP A O 1
ATOM 2743 N N . SER A 1 340 ? 19.214 -12.999 -37.617 1.00 56.94 340 SER A N 1
ATOM 2744 C CA . SER A 1 340 ? 18.150 -12.349 -38.395 1.00 56.94 340 SER A CA 1
ATOM 2745 C C . SER A 1 340 ? 16.954 -13.272 -38.672 1.00 56.94 340 SER A C 1
ATOM 2747 O O . SER A 1 340 ? 16.709 -13.706 -39.795 1.00 56.94 340 SER A O 1
ATOM 2749 N N . LEU A 1 341 ? 16.117 -13.519 -37.655 1.00 72.88 341 LEU A N 1
ATOM 2750 C CA . LEU A 1 341 ? 14.857 -14.293 -37.747 1.00 72.88 341 LEU A CA 1
ATOM 2751 C C . LEU A 1 341 ? 13.711 -13.515 -38.442 1.00 72.88 341 LEU A C 1
ATOM 2753 O O . LEU A 1 341 ? 12.597 -13.330 -37.924 1.00 72.88 341 LEU A O 1
ATOM 2757 N N . THR A 1 342 ? 14.000 -12.996 -39.633 1.00 79.50 342 THR A N 1
ATOM 2758 C CA . THR A 1 342 ? 13.062 -12.248 -40.473 1.00 79.50 342 THR A CA 1
ATOM 2759 C C . THR A 1 342 ? 12.275 -13.184 -41.386 1.00 79.50 342 THR A C 1
ATOM 2761 O O . THR A 1 342 ? 12.712 -14.272 -41.731 1.00 79.50 342 THR A O 1
ATOM 2764 N N . LYS A 1 343 ? 11.090 -12.763 -41.834 1.00 80.44 343 LYS A N 1
ATOM 2765 C CA . LYS A 1 343 ? 10.296 -13.552 -42.788 1.00 80.44 343 LYS A CA 1
ATOM 2766 C C . LYS A 1 343 ? 11.072 -13.861 -44.078 1.00 80.44 343 LYS A C 1
ATOM 2768 O O . LYS A 1 343 ? 10.969 -14.960 -44.608 1.00 80.44 343 LYS A O 1
ATOM 2773 N N . ALA A 1 344 ? 11.866 -12.904 -44.558 1.00 80.81 344 ALA A N 1
ATOM 2774 C CA . ALA A 1 344 ? 12.672 -13.061 -45.764 1.00 80.81 344 ALA A CA 1
ATOM 2775 C C . ALA A 1 344 ? 13.769 -14.126 -45.602 1.00 80.81 344 ALA A C 1
ATOM 2777 O O . ALA A 1 344 ? 14.002 -14.892 -46.535 1.00 80.81 344 ALA A O 1
ATOM 2778 N N . SER A 1 345 ? 14.400 -14.216 -44.425 1.00 81.06 345 SER A N 1
ATOM 2779 C CA . SER A 1 345 ? 15.425 -15.232 -44.168 1.00 81.06 345 SER A CA 1
ATOM 2780 C C . SER A 1 345 ? 14.827 -16.639 -44.104 1.00 81.06 345 SER A C 1
ATOM 2782 O O . SER A 1 345 ? 15.395 -17.555 -44.691 1.00 81.06 345 SER A O 1
ATOM 2784 N N . TYR A 1 346 ? 13.634 -16.799 -43.521 1.00 84.19 346 TYR A N 1
ATOM 2785 C CA . TYR A 1 346 ? 12.891 -18.065 -43.566 1.00 84.19 346 TYR A CA 1
ATOM 2786 C C . TYR A 1 346 ? 12.476 -18.472 -44.985 1.00 84.19 346 TYR A C 1
ATOM 2788 O O . TYR A 1 346 ? 12.660 -19.625 -45.360 1.00 84.19 346 TYR A O 1
ATOM 2796 N N . VAL A 1 347 ? 11.963 -17.540 -45.800 1.00 85.56 347 VAL A N 1
ATOM 2797 C CA . VAL A 1 347 ? 11.614 -17.836 -47.204 1.00 85.56 347 VAL A CA 1
ATOM 2798 C C . VAL A 1 347 ? 12.848 -18.269 -47.997 1.00 85.56 347 VAL A C 1
ATOM 2800 O O . VAL A 1 347 ? 12.774 -19.223 -48.767 1.00 85.56 347 VAL A O 1
ATOM 2803 N N . LYS A 1 348 ? 13.989 -17.599 -47.797 1.00 85.94 348 LYS A N 1
ATOM 2804 C CA . LYS A 1 348 ? 15.248 -17.964 -48.454 1.00 85.94 348 LYS A CA 1
ATOM 2805 C C . LYS A 1 348 ? 15.712 -19.363 -48.038 1.00 85.94 348 LYS A C 1
ATOM 2807 O O . LYS A 1 348 ? 15.966 -20.187 -48.909 1.00 85.94 348 LYS A O 1
ATOM 2812 N N . ALA A 1 349 ? 15.741 -19.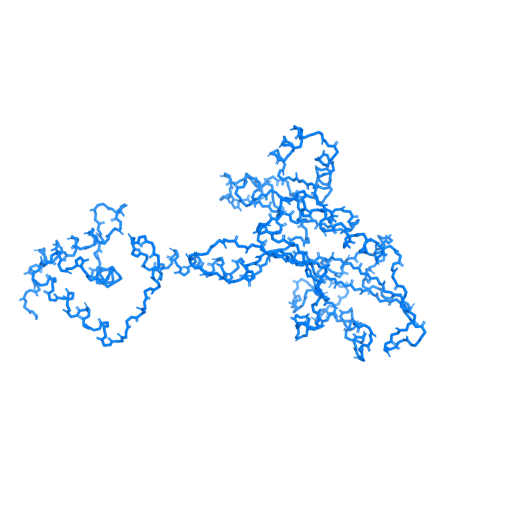644 -46.734 1.00 85.56 349 ALA A N 1
ATOM 2813 C CA . ALA A 1 349 ? 16.161 -20.938 -46.200 1.00 85.56 349 ALA A CA 1
ATOM 2814 C C . ALA A 1 349 ? 15.279 -22.094 -46.703 1.00 85.56 349 ALA A C 1
ATOM 2816 O O . ALA A 1 349 ? 15.795 -23.142 -47.074 1.00 85.56 349 ALA A O 1
ATOM 2817 N N . LEU A 1 350 ? 13.961 -21.885 -46.788 1.00 86.88 350 LEU A N 1
ATOM 2818 C CA . LEU A 1 350 ? 13.028 -22.869 -47.339 1.00 86.88 350 LEU A CA 1
ATOM 2819 C C . LEU A 1 350 ? 13.265 -23.144 -48.829 1.00 86.88 350 LEU A C 1
ATOM 2821 O O . LEU A 1 350 ? 13.232 -24.294 -49.251 1.00 86.88 350 LEU A O 1
ATOM 2825 N N . ILE A 1 351 ? 13.524 -22.112 -49.634 1.00 86.25 351 ILE A N 1
ATOM 2826 C CA . ILE A 1 351 ? 13.813 -22.293 -51.065 1.00 86.25 351 ILE A CA 1
ATOM 2827 C C . ILE A 1 351 ? 15.147 -23.007 -51.268 1.00 86.25 351 ILE A C 1
ATOM 2829 O O . ILE A 1 351 ? 15.242 -23.885 -52.124 1.00 86.25 351 ILE A O 1
ATOM 2833 N N . ASP A 1 352 ? 16.168 -22.647 -50.494 1.00 85.19 352 ASP A N 1
ATOM 2834 C CA . ASP A 1 352 ? 17.471 -23.304 -50.562 1.00 85.19 352 ASP A CA 1
ATOM 2835 C C . ASP A 1 352 ? 17.372 -24.771 -50.113 1.00 85.19 352 ASP A C 1
ATOM 2837 O O . ASP A 1 352 ? 17.956 -25.638 -50.757 1.00 85.19 352 ASP A O 1
ATOM 2841 N N . TRP A 1 353 ? 16.531 -25.078 -49.119 1.00 86.00 353 TRP A N 1
ATOM 2842 C CA . TRP A 1 353 ? 16.207 -26.452 -48.731 1.00 86.00 353 TRP A CA 1
ATOM 2843 C C . TRP A 1 353 ? 15.502 -27.244 -49.844 1.00 86.00 353 TRP A C 1
ATOM 2845 O O . TRP A 1 353 ? 15.886 -28.378 -50.124 1.00 86.00 353 TRP A O 1
ATOM 2855 N N . VAL A 1 354 ? 14.525 -26.654 -50.544 1.00 84.19 354 VAL A N 1
ATOM 2856 C CA . VAL A 1 354 ? 13.881 -27.303 -51.706 1.00 84.19 354 VAL A CA 1
ATOM 2857 C C . VAL A 1 354 ? 14.879 -27.527 -52.853 1.00 84.19 354 VAL A C 1
ATOM 2859 O O . VAL A 1 354 ? 14.740 -28.475 -53.623 1.00 84.19 354 VAL A O 1
ATOM 2862 N N . ARG A 1 355 ? 15.904 -26.674 -52.989 1.00 79.31 355 ARG A N 1
ATOM 2863 C CA . ARG A 1 355 ? 16.966 -26.841 -53.998 1.00 79.31 355 ARG A CA 1
ATOM 2864 C C . ARG A 1 355 ? 17.930 -27.973 -53.660 1.00 79.31 355 ARG A C 1
ATOM 2866 O O . ARG A 1 355 ? 18.394 -28.646 -54.574 1.00 79.31 355 ARG A O 1
ATOM 2873 N N . THR A 1 356 ? 18.253 -28.169 -52.385 1.00 75.31 356 THR A N 1
ATOM 2874 C CA . THR A 1 356 ? 19.165 -29.234 -51.945 1.00 75.31 356 THR A CA 1
ATOM 2875 C C . THR A 1 356 ? 18.457 -30.579 -51.788 1.00 75.31 356 THR A C 1
ATOM 2877 O O . THR A 1 356 ? 19.073 -31.617 -52.010 1.00 75.31 356 THR A O 1
ATOM 2880 N N . SER A 1 357 ? 17.153 -30.576 -51.513 1.00 67.44 357 SER A N 1
ATOM 2881 C CA . SER A 1 357 ? 16.329 -31.775 -51.298 1.00 67.44 357 SER A CA 1
ATOM 2882 C C . SER A 1 357 ? 15.795 -32.400 -52.597 1.00 67.44 357 SER A C 1
ATOM 2884 O O . SER A 1 357 ? 14.652 -32.851 -52.648 1.00 67.44 357 SER A O 1
ATOM 2886 N N . SER A 1 358 ? 16.615 -32.454 -53.654 1.00 51.41 358 SER A N 1
ATOM 2887 C CA . SER A 1 358 ? 16.278 -32.958 -55.006 1.00 51.41 358 SER A CA 1
ATOM 2888 C C . SER A 1 358 ? 15.807 -34.429 -55.086 1.00 51.41 358 SER A C 1
ATOM 2890 O O . SER A 1 358 ? 15.709 -34.978 -56.178 1.00 51.41 358 SER A O 1
ATOM 2892 N N . SER A 1 359 ? 15.497 -35.079 -53.964 1.00 49.53 359 SER A N 1
ATOM 2893 C CA . SER A 1 359 ? 14.871 -36.402 -53.879 1.00 49.53 359 SER A CA 1
ATOM 2894 C C . SER A 1 359 ? 13.358 -36.375 -53.599 1.00 49.53 359 SER A C 1
ATOM 2896 O O . SER A 1 359 ? 12.741 -37.434 -53.605 1.00 49.53 359 SER A O 1
ATOM 2898 N N . LEU A 1 360 ? 12.728 -35.207 -53.405 1.00 49.88 360 LEU A N 1
ATOM 2899 C CA . LEU A 1 360 ? 11.282 -35.095 -53.116 1.00 49.88 360 LEU A CA 1
ATOM 2900 C C . LEU A 1 360 ? 10.406 -34.645 -54.303 1.00 49.88 360 LEU A C 1
ATOM 2902 O O . LEU A 1 360 ? 9.213 -34.426 -54.127 1.00 49.88 360 LEU A O 1
ATOM 2906 N N . CYS A 1 361 ? 10.941 -34.552 -55.526 1.00 39.31 361 CYS A N 1
ATOM 2907 C CA . CYS A 1 361 ? 10.147 -34.207 -56.721 1.00 39.31 361 CYS A CA 1
ATOM 2908 C C . CYS A 1 361 ? 9.205 -35.325 -57.232 1.00 39.31 361 CYS A C 1
ATOM 2910 O O . CYS A 1 361 ? 8.665 -35.174 -58.322 1.00 39.31 361 CYS A O 1
ATOM 2912 N N . ASN A 1 362 ? 8.982 -36.409 -56.479 1.00 37.66 362 ASN A N 1
ATOM 2913 C CA . ASN A 1 362 ? 8.056 -37.495 -56.841 1.00 37.66 362 ASN A CA 1
ATOM 2914 C C . ASN A 1 362 ? 7.107 -37.863 -55.681 1.00 37.66 362 ASN A C 1
ATOM 2916 O O . ASN A 1 362 ? 7.078 -39.020 -55.259 1.00 37.66 362 ASN A O 1
ATOM 2920 N N . LEU A 1 363 ? 6.339 -36.899 -55.166 1.00 34.50 363 LEU A N 1
ATOM 2921 C CA . LEU A 1 363 ? 5.111 -37.162 -54.404 1.00 34.50 363 LEU A CA 1
ATOM 2922 C C . LEU A 1 363 ? 3.999 -36.216 -54.850 1.00 34.50 363 LEU A C 1
ATOM 2924 O O . LEU A 1 363 ? 4.261 -34.991 -54.889 1.00 34.50 363 LEU A O 1
#

Organism: NCBI:txid1077348

Sequence (363 aa):
MFSRPNFETLVASSWAQSPSGASSSWPSDGNWEDIMHSPAVRTFLGPDRKTLYSVQRNGEVHLVFSLFVDWFNPFGNKKAGKSHSIGAIYLACLNLPPDIRYRPENIYLAGIIPGPKEPSLQELNHHLRPLVDELIQLWYHGVYLSRTASYPFGRLVRAAIIPLVCDLPAMRKTAGFAGHSSAHFCSFCRLKKRDMNNTDREAWPAPLTWDDHLTRARQWRDAEPARRNEIFENWGVRWSELLRLPYWDPTRFAVIDTMHNLFLGELKHHCVEVWGIDVKDKSGGGKKIRPHTPDQQKRYLDDALAYLMNRDSKKLSKIRKGYITSIAQLNGITPTPSDSLTKASYVKALIDWVRTSSSLCNL

InterPro domains:
  IPR004242 Transposon, En/Spm-like [PF02992] (62-195)